Protein AF-S3K0A4-F1 (afdb_monomer_lite)

Radius of gyration: 19.58 Å; chains: 1; bounding box: 59×39×71 Å

Sequence (228 aa):
MKKLSAYVAASMLFLALPLSFAAADSSTDVRIDYRMNVAKADYTANYFNWTVGKQPAVKDKFDTASGASVKGSTKAFNEVRYAEPAADKKAAIPAGLRGLLLYPVANFDVAQFDNLSVTEKGGVVTVRFVHRGTAYELTTDKKGNFDVLTGAKIARNVGDNNMNVFTVKPEYLKAGGDAAKMSDVDWSKVQLVSDTFSPEAAYHYDGTLKFTFKNNVLSITGTLKRSK

Organism: NCBI:txid1125699

Secondary structure (DSSP, 8-state):
---------------------PPPSSTT-EEEEEEEESSS--TTT-EEEEEETTSPPEEE-EETTTTEETT-HHHHTHHHHBPSSGGG--BSS-HHHHHHTTGGGS-HHHHHHTT-EEEEETTEEEEEEEETTEEEEEE--TTSEEETTTSEEEES-SEEEETTEEEE-GGGBPTT--TT-GGGB-TTT---EE----TT-S-EEESEEEEEEETTEEEEEEEEEEE-

Structure (mmCIF, N/CA/C/O backbone):
data_AF-S3K0A4-F1
#
_entry.id   AF-S3K0A4-F1
#
loop_
_atom_site.group_PDB
_atom_site.id
_atom_site.type_symbol
_atom_site.label_atom_id
_atom_site.label_alt_id
_atom_site.label_comp_id
_atom_site.label_asym_id
_atom_site.label_entity_id
_atom_site.label_seq_id
_atom_site.pdbx_PDB_ins_code
_atom_site.Cartn_x
_atom_site.Cartn_y
_atom_site.Cartn_z
_atom_site.occupancy
_atom_site.B_iso_or_equiv
_atom_site.auth_seq_id
_atom_site.auth_comp_id
_atom_site.auth_asym_id
_atom_site.auth_atom_id
_atom_site.pdbx_PDB_model_num
ATOM 1 N N . MET A 1 1 ? -37.306 5.879 -48.521 1.00 39.53 1 MET A N 1
ATOM 2 C CA . MET A 1 1 ? -36.327 6.898 -48.076 1.00 39.53 1 MET A CA 1
ATOM 3 C C . MET A 1 1 ? -35.842 6.539 -46.677 1.00 39.53 1 MET A C 1
ATOM 5 O O . MET A 1 1 ? -36.568 5.888 -45.941 1.00 39.53 1 MET A O 1
ATOM 9 N N . LYS A 1 2 ? -34.565 6.820 -46.411 1.00 34.59 2 LYS A N 1
ATOM 10 C CA . LYS A 1 2 ? -33.699 6.204 -45.395 1.00 34.59 2 LYS A CA 1
ATOM 11 C C . LYS A 1 2 ? -34.154 6.439 -43.943 1.00 34.59 2 LYS A C 1
ATOM 13 O O . LYS A 1 2 ? -34.548 7.541 -43.585 1.00 34.59 2 LYS A O 1
ATOM 18 N N . LYS A 1 3 ? -34.014 5.389 -43.124 1.00 39.50 3 LYS A N 1
ATOM 19 C CA . LYS A 1 3 ? -33.949 5.422 -41.651 1.00 39.50 3 LYS A CA 1
ATOM 20 C C . LYS A 1 3 ? -32.704 6.206 -41.201 1.00 39.50 3 LYS A C 1
ATOM 22 O O . LYS A 1 3 ? -31.702 6.101 -41.897 1.00 39.50 3 LYS A O 1
ATOM 27 N N . LEU A 1 4 ? -32.753 6.886 -40.048 1.00 36.62 4 LEU A N 1
ATOM 28 C CA . LEU A 1 4 ? -31.688 6.998 -39.020 1.00 36.62 4 LEU A CA 1
ATOM 29 C C . LEU A 1 4 ? -32.172 7.974 -37.922 1.00 36.62 4 LEU A C 1
ATOM 31 O O . LEU A 1 4 ? -32.463 9.128 -38.203 1.00 36.62 4 LEU A O 1
ATOM 35 N N . SER A 1 5 ? -32.496 7.478 -36.727 1.00 38.72 5 SER A N 1
ATOM 36 C CA . SER A 1 5 ? -31.618 7.395 -35.540 1.00 38.72 5 SER A CA 1
ATOM 37 C C . SER A 1 5 ? -31.780 8.590 -34.599 1.00 38.72 5 SER A C 1
ATOM 39 O O . SER A 1 5 ? -31.070 9.586 -34.693 1.00 38.72 5 SER A O 1
ATOM 41 N N . ALA A 1 6 ? -32.698 8.442 -33.642 1.00 39.41 6 ALA A N 1
ATOM 42 C CA . ALA A 1 6 ? -32.718 9.246 -32.431 1.00 39.41 6 ALA A CA 1
ATOM 43 C C . ALA A 1 6 ? -31.592 8.761 -31.503 1.00 39.41 6 ALA A C 1
ATOM 45 O O . ALA A 1 6 ? -31.648 7.657 -30.960 1.00 39.41 6 ALA A O 1
ATOM 46 N N . TYR A 1 7 ? -30.556 9.582 -31.347 1.00 38.69 7 TYR A N 1
ATOM 47 C CA . TYR A 1 7 ? -29.563 9.428 -30.290 1.00 38.69 7 TYR A CA 1
ATOM 48 C C . TYR A 1 7 ? -30.212 9.811 -28.956 1.00 38.69 7 TYR A C 1
ATOM 50 O O . TYR A 1 7 ? -30.363 10.990 -28.644 1.00 38.69 7 TYR A O 1
ATOM 58 N N . VAL A 1 8 ? -30.593 8.816 -28.156 1.00 39.97 8 VAL A N 1
ATOM 59 C CA . VAL A 1 8 ? -30.839 9.023 -26.726 1.00 39.97 8 VAL A CA 1
ATOM 60 C C . VAL A 1 8 ? -29.472 9.075 -26.055 1.00 39.97 8 VAL A C 1
ATOM 62 O O . VAL A 1 8 ? -28.814 8.054 -25.863 1.00 39.97 8 VAL A O 1
ATOM 65 N N . ALA A 1 9 ? -29.023 10.287 -25.738 1.00 39.31 9 ALA A N 1
ATOM 66 C CA . ALA A 1 9 ? -27.908 10.506 -24.835 1.00 39.31 9 ALA A CA 1
ATOM 67 C C . ALA A 1 9 ? -28.327 10.035 -23.435 1.00 39.31 9 ALA A C 1
ATOM 69 O O . ALA A 1 9 ? -28.945 10.772 -22.672 1.00 39.31 9 ALA A O 1
ATOM 70 N N . ALA A 1 10 ? -28.022 8.780 -23.109 1.00 37.47 10 ALA A N 1
ATOM 71 C CA . ALA A 1 10 ? -28.078 8.289 -21.742 1.00 37.47 10 ALA A CA 1
ATOM 72 C C . ALA A 1 10 ? -26.891 8.887 -20.974 1.00 37.47 10 ALA A C 1
ATOM 74 O O . ALA A 1 10 ? -25.809 8.306 -20.893 1.00 37.47 10 ALA A O 1
ATOM 75 N N . SER A 1 11 ? -27.087 10.090 -20.442 1.00 41.19 11 SER A N 1
ATOM 76 C CA . SER A 1 11 ? -26.251 10.667 -19.398 1.00 41.19 11 SER A CA 1
ATOM 77 C C . SER A 1 11 ? -26.331 9.762 -18.166 1.00 41.19 11 SER A C 1
ATOM 79 O O . SER A 1 11 ? -27.251 9.849 -17.357 1.00 41.19 11 SER A O 1
ATOM 81 N N . MET A 1 12 ? -25.367 8.848 -18.034 1.00 43.59 12 MET A N 1
ATOM 82 C CA . MET A 1 12 ? -25.158 8.087 -16.805 1.00 43.59 12 MET A CA 1
ATOM 83 C C . MET A 1 12 ? -24.724 9.060 -15.705 1.00 43.59 12 MET A C 1
ATOM 85 O O . MET A 1 12 ? -23.539 9.351 -15.544 1.00 43.59 12 MET A O 1
ATOM 89 N N . LEU A 1 13 ? -25.693 9.572 -14.944 1.00 38.22 13 LEU A N 1
ATOM 90 C CA . LEU A 1 13 ? -25.443 10.103 -13.612 1.00 38.22 13 LEU A CA 1
ATOM 91 C C . LEU A 1 13 ? -24.863 8.959 -12.771 1.00 38.22 13 LEU A C 1
ATOM 93 O O . LEU A 1 13 ? -25.587 8.093 -12.282 1.00 38.22 13 LEU A O 1
ATOM 97 N N . PHE A 1 14 ? -23.544 8.958 -12.593 1.00 41.81 14 PHE A N 1
ATOM 98 C CA . PHE A 1 14 ? -22.921 8.258 -11.480 1.00 41.81 14 PHE A CA 1
ATOM 99 C C . PHE A 1 14 ? -23.384 8.955 -10.199 1.00 41.81 14 PHE A C 1
ATOM 101 O O . PHE A 1 14 ? -22.790 9.940 -9.764 1.00 41.81 14 PHE A O 1
ATOM 108 N N . LEU A 1 15 ? -24.464 8.453 -9.596 1.00 37.00 15 LEU A N 1
ATOM 109 C CA . LEU A 1 15 ? -24.736 8.703 -8.189 1.00 37.00 15 LEU A CA 1
ATOM 110 C C . LEU A 1 15 ? -23.571 8.106 -7.392 1.00 37.00 15 LEU A C 1
ATOM 112 O O . LEU A 1 15 ? -23.545 6.914 -7.088 1.00 37.00 15 LEU A O 1
ATOM 116 N N . ALA A 1 16 ? -22.594 8.949 -7.063 1.00 42.69 16 ALA A N 1
ATOM 117 C CA . ALA A 1 16 ? -21.742 8.732 -5.911 1.00 42.69 16 ALA A CA 1
ATOM 118 C C . ALA A 1 16 ? -22.667 8.771 -4.690 1.00 42.69 16 ALA A C 1
ATOM 120 O O . ALA A 1 16 ? -22.976 9.839 -4.164 1.00 42.69 16 ALA A O 1
ATOM 121 N N . LEU A 1 17 ? -23.192 7.607 -4.301 1.00 35.22 17 LEU A N 1
ATOM 122 C CA . LEU A 1 17 ? -23.871 7.462 -3.022 1.00 35.22 17 LEU A CA 1
ATOM 123 C C . LEU A 1 17 ? -22.896 7.978 -1.958 1.00 35.22 17 LEU A C 1
ATOM 125 O O . LEU A 1 17 ? -21.770 7.471 -1.898 1.00 35.22 17 LEU A O 1
ATOM 129 N N . PRO A 1 18 ? -23.268 8.976 -1.138 1.00 39.00 18 PRO A N 1
ATOM 130 C CA . PRO A 1 18 ? -22.479 9.292 0.031 1.00 39.00 18 PRO A CA 1
ATOM 131 C C . PRO A 1 18 ? -22.505 8.031 0.889 1.00 39.00 18 PRO A C 1
ATOM 133 O O . PRO A 1 18 ? -23.529 7.683 1.474 1.00 39.00 18 PRO A O 1
ATOM 136 N N . LEU A 1 19 ? -21.389 7.300 0.915 1.00 45.97 19 LEU A N 1
ATOM 137 C CA . LEU A 1 19 ? -21.131 6.319 1.954 1.00 45.97 19 LEU A CA 1
ATOM 138 C C . LEU A 1 19 ? -21.137 7.117 3.251 1.00 45.97 19 LEU A C 1
ATOM 140 O O . LEU A 1 19 ? -20.143 7.740 3.622 1.00 45.97 19 LEU A O 1
ATOM 144 N N . SER A 1 20 ? -22.301 7.169 3.893 1.00 44.81 20 SER A N 1
ATOM 145 C CA . SER A 1 20 ? -22.449 7.706 5.229 1.00 44.81 20 SER A CA 1
ATOM 146 C C . SER A 1 20 ? -21.391 7.021 6.085 1.00 44.81 20 SER A C 1
ATOM 148 O O . SER A 1 20 ? -21.398 5.796 6.248 1.00 44.81 20 SER A O 1
ATOM 150 N N . PHE A 1 21 ? -20.435 7.809 6.576 1.00 48.50 21 PHE A N 1
ATOM 151 C CA . PHE A 1 21 ? -19.468 7.406 7.589 1.00 48.50 21 PHE A CA 1
ATOM 152 C C . PHE A 1 21 ? -20.247 7.161 8.892 1.00 48.50 21 PHE A C 1
ATOM 154 O O . PHE A 1 21 ? -20.224 7.978 9.804 1.00 48.50 21 PHE A O 1
ATOM 161 N N . ALA A 1 22 ? -21.026 6.080 8.953 1.00 47.28 22 ALA A N 1
ATOM 162 C CA . ALA A 1 22 ? -21.654 5.628 10.185 1.00 47.28 22 ALA A CA 1
ATOM 163 C C . ALA A 1 22 ? -20.555 5.140 11.141 1.00 47.28 22 ALA A C 1
ATOM 165 O O . ALA A 1 22 ? -19.594 4.488 10.710 1.00 47.28 22 ALA A O 1
ATOM 166 N N . ALA A 1 23 ? -20.684 5.525 12.410 1.00 43.75 23 ALA A N 1
ATOM 167 C CA . ALA A 1 23 ? -19.668 5.372 13.441 1.00 43.75 23 ALA A CA 1
ATOM 168 C C . ALA A 1 23 ? -19.233 3.910 13.613 1.00 43.75 23 ALA A C 1
ATOM 170 O O . ALA A 1 23 ? -20.063 3.003 13.647 1.00 43.75 23 ALA A O 1
ATOM 171 N N . ALA A 1 24 ? -17.924 3.696 13.729 1.00 49.41 24 ALA A N 1
ATOM 172 C CA . ALA A 1 24 ? -17.406 2.467 14.301 1.00 49.41 24 ALA A CA 1
ATOM 173 C C . ALA A 1 24 ? -17.688 2.500 15.813 1.00 49.41 24 ALA A C 1
ATOM 175 O O . ALA A 1 24 ? -17.420 3.504 16.475 1.00 49.41 24 ALA A O 1
ATOM 176 N N . ASP A 1 25 ? -18.302 1.443 16.340 1.00 55.41 25 ASP A N 1
ATOM 177 C CA . ASP A 1 25 ? -18.952 1.436 17.660 1.00 55.41 25 ASP A CA 1
ATOM 178 C C . ASP A 1 25 ? -17.977 1.149 18.826 1.00 55.41 25 ASP A C 1
ATOM 180 O O . ASP A 1 25 ? -18.363 0.716 19.908 1.00 55.41 25 ASP A O 1
ATOM 184 N N . SER A 1 26 ? -16.681 1.413 18.623 1.00 71.56 26 SER A N 1
ATOM 185 C CA . SER A 1 26 ? -15.633 1.351 19.647 1.00 71.56 26 SER A CA 1
ATOM 186 C C . SER A 1 26 ? -14.805 2.639 19.621 1.00 71.56 26 SER A C 1
ATOM 188 O O . SER A 1 26 ? -14.558 3.216 18.562 1.00 71.56 26 SER A O 1
ATOM 190 N N . SER A 1 27 ? -14.354 3.117 20.786 1.00 81.88 27 SER A N 1
ATOM 191 C CA . SER A 1 27 ? -13.570 4.360 20.907 1.00 81.88 27 SER A CA 1
ATOM 192 C C . SER A 1 27 ? -12.228 4.334 20.164 1.00 81.88 27 SER A C 1
ATOM 194 O O . SER A 1 27 ? -11.575 5.372 20.077 1.00 81.88 27 SER A O 1
ATOM 196 N N . THR A 1 28 ? -11.819 3.179 19.632 1.00 90.00 28 THR A N 1
ATOM 197 C CA . THR A 1 28 ? -10.493 2.949 19.044 1.00 90.00 28 THR A CA 1
ATOM 198 C C . THR A 1 28 ? -10.531 2.264 17.683 1.00 90.00 28 THR A C 1
ATOM 200 O O . THR A 1 28 ? -9.479 1.953 17.136 1.00 90.00 28 THR A O 1
ATOM 203 N N . ASP A 1 29 ? -11.715 1.997 17.136 1.00 93.19 29 ASP A N 1
ATOM 204 C CA . ASP A 1 29 ? -11.837 1.381 15.816 1.00 93.19 29 ASP A CA 1
ATOM 205 C C . ASP A 1 29 ? -11.366 2.337 14.721 1.00 93.19 29 ASP A C 1
ATOM 207 O O . ASP A 1 29 ? -11.598 3.544 14.792 1.00 93.19 29 ASP A O 1
ATOM 211 N N . VAL A 1 30 ? -10.755 1.792 13.673 1.00 96.06 30 VAL A N 1
ATOM 212 C CA . VAL A 1 30 ? -10.274 2.576 12.537 1.00 96.06 30 VAL A CA 1
ATOM 213 C C . VAL A 1 30 ? -11.156 2.330 11.334 1.00 96.06 30 VAL A C 1
ATOM 215 O O . VAL A 1 30 ? -11.201 1.223 10.803 1.00 96.06 30 VAL A O 1
ATOM 218 N N . ARG A 1 31 ? -11.817 3.375 10.845 1.00 96.44 31 ARG A N 1
ATOM 219 C CA . ARG A 1 31 ? -12.548 3.321 9.579 1.00 96.44 31 ARG A CA 1
ATOM 220 C C . ARG A 1 31 ? -11.642 3.769 8.440 1.00 96.44 31 ARG A C 1
ATOM 222 O O . ARG A 1 31 ? -11.004 4.811 8.547 1.00 96.44 31 ARG A O 1
ATOM 229 N N . ILE A 1 32 ? -11.623 3.003 7.353 1.00 98.38 32 ILE A N 1
ATOM 230 C CA . ILE A 1 32 ? -10.850 3.265 6.135 1.00 98.38 32 ILE A CA 1
ATOM 231 C C . ILE A 1 32 ? -11.807 3.414 4.952 1.00 98.38 32 ILE A C 1
ATOM 233 O O . ILE A 1 32 ? -12.723 2.605 4.781 1.00 98.38 32 ILE A O 1
ATOM 237 N N . ASP A 1 33 ? -11.567 4.427 4.126 1.00 98.62 33 ASP A N 1
ATOM 238 C CA . ASP A 1 33 ? -12.174 4.615 2.810 1.00 98.62 33 ASP A CA 1
ATOM 239 C C . ASP A 1 33 ? -11.111 5.177 1.856 1.00 98.62 33 ASP A C 1
ATOM 241 O O . ASP A 1 33 ? -10.552 6.252 2.059 1.00 98.62 33 ASP A O 1
ATOM 245 N N . TYR A 1 34 ? -10.788 4.411 0.828 1.00 98.75 34 TYR A N 1
ATOM 246 C CA . TYR A 1 34 ? -9.633 4.616 -0.032 1.00 98.75 34 TYR A CA 1
ATOM 247 C C . TYR A 1 34 ? -10.043 4.446 -1.485 1.00 98.75 34 TYR A C 1
ATOM 249 O O . TYR A 1 34 ? -10.766 3.505 -1.834 1.00 98.75 34 TYR A O 1
ATOM 257 N N . ARG A 1 35 ? -9.491 5.297 -2.349 1.00 98.69 35 ARG A N 1
ATOM 258 C CA . ARG A 1 35 ? -9.600 5.154 -3.798 1.00 98.69 35 ARG A CA 1
ATOM 259 C C . ARG A 1 35 ? -8.301 5.558 -4.473 1.00 98.69 35 ARG A C 1
ATOM 261 O O . ARG A 1 35 ? -7.814 6.670 -4.273 1.00 98.69 35 ARG A O 1
ATOM 268 N N . MET A 1 36 ? -7.815 4.695 -5.360 1.00 98.56 36 MET A N 1
ATOM 269 C CA . MET A 1 36 ? -6.668 4.984 -6.207 1.00 98.56 36 MET A CA 1
ATOM 270 C C . MET A 1 36 ? -6.838 4.452 -7.623 1.00 98.56 36 MET A C 1
ATOM 272 O O . MET A 1 36 ? -7.028 3.256 -7.823 1.00 98.56 36 MET A O 1
ATOM 276 N N . ASN A 1 37 ? -6.681 5.324 -8.615 1.00 98.62 37 ASN A N 1
ATOM 277 C CA . ASN A 1 37 ? -6.330 4.910 -9.965 1.00 98.62 37 ASN A CA 1
ATOM 278 C C . ASN A 1 37 ? -4.859 4.474 -9.991 1.00 98.62 37 ASN A C 1
ATOM 280 O O . ASN A 1 37 ? -3.975 5.284 -9.716 1.00 98.62 37 ASN A O 1
ATOM 284 N N . VAL A 1 38 ? -4.603 3.204 -10.299 1.00 98.19 38 VAL A N 1
ATOM 285 C CA . VAL A 1 38 ? -3.244 2.633 -10.304 1.00 98.19 38 VAL A CA 1
ATOM 286 C C . VAL A 1 38 ? -2.570 2.706 -11.675 1.00 98.19 38 VAL A C 1
ATOM 288 O O . VAL A 1 38 ? -1.379 2.451 -11.781 1.00 98.19 38 VAL A O 1
ATOM 291 N N . ALA A 1 39 ? -3.306 3.069 -12.731 1.00 97.69 39 ALA A N 1
ATOM 292 C CA . ALA A 1 39 ? -2.770 3.136 -14.094 1.00 97.69 39 ALA A CA 1
ATOM 293 C C . ALA A 1 39 ? -2.304 4.540 -14.504 1.00 97.69 39 ALA A C 1
ATOM 295 O O . ALA A 1 39 ? -1.535 4.674 -15.454 1.00 97.69 39 ALA A O 1
ATOM 296 N N . LYS A 1 40 ? -2.793 5.593 -13.839 1.00 97.44 40 LYS A N 1
ATOM 297 C CA . LYS A 1 40 ? -2.419 6.983 -14.129 1.00 97.44 40 LYS A CA 1
ATOM 298 C C . LYS A 1 40 ? -2.669 7.902 -12.938 1.00 97.44 40 LYS A C 1
ATOM 300 O O . LYS A 1 40 ? -3.523 7.616 -12.098 1.00 97.44 40 LYS A O 1
ATOM 305 N N . ALA A 1 41 ? -2.006 9.056 -12.949 1.00 97.31 41 ALA A N 1
ATOM 306 C CA . ALA A 1 41 ? -2.318 10.151 -12.045 1.00 97.31 41 ALA A CA 1
ATOM 307 C C . ALA A 1 41 ? -3.796 10.570 -12.182 1.00 97.31 41 ALA A C 1
ATOM 309 O O . ALA A 1 41 ? -4.291 10.831 -13.280 1.00 97.31 41 ALA A O 1
ATOM 310 N N . ASP A 1 42 ? -4.492 10.627 -11.049 1.00 97.12 42 ASP A N 1
ATOM 311 C CA . ASP A 1 42 ? -5.898 11.030 -10.936 1.00 97.12 42 ASP A CA 1
ATOM 312 C C . ASP A 1 42 ? -6.088 11.806 -9.621 1.00 97.12 42 ASP A C 1
ATOM 314 O O . ASP A 1 42 ? -6.851 11.418 -8.741 1.00 97.12 42 ASP A O 1
ATOM 318 N N . TYR A 1 43 ? -5.315 12.884 -9.439 1.00 95.50 43 TYR A N 1
ATOM 319 C CA . TYR A 1 43 ? -5.227 13.631 -8.171 1.00 95.50 43 TYR A CA 1
ATOM 320 C C . TYR A 1 43 ? -6.557 14.239 -7.707 1.00 95.50 43 TYR A C 1
ATOM 322 O O . TYR A 1 43 ? -6.739 14.520 -6.524 1.00 95.50 43 TYR A O 1
ATOM 330 N N . THR A 1 44 ? -7.503 14.446 -8.625 1.00 94.94 44 THR A N 1
ATOM 331 C CA . THR A 1 44 ? -8.837 14.951 -8.288 1.00 94.94 44 THR A CA 1
ATOM 332 C C . THR A 1 44 ? -9.711 13.876 -7.650 1.00 94.94 44 THR A C 1
ATOM 334 O O . THR A 1 44 ? -10.476 14.199 -6.742 1.00 94.94 44 THR A O 1
ATOM 337 N N . ALA A 1 45 ? -9.618 12.626 -8.112 1.00 97.38 45 ALA A N 1
ATOM 338 C CA . ALA A 1 45 ? -10.496 11.551 -7.660 1.00 97.38 45 ALA A CA 1
ATOM 339 C C . ALA A 1 45 ? -9.809 10.528 -6.740 1.00 97.38 45 ALA A C 1
ATOM 341 O O . ALA A 1 45 ? -10.499 9.728 -6.108 1.00 97.38 45 ALA A O 1
ATOM 342 N N . ASN A 1 46 ? -8.479 10.502 -6.663 1.00 98.44 46 ASN A N 1
ATOM 343 C CA . ASN A 1 46 ? -7.747 9.709 -5.679 1.00 98.44 46 ASN A CA 1
ATOM 344 C C . ASN A 1 46 ? -7.897 10.336 -4.290 1.00 98.44 46 ASN A C 1
ATOM 346 O O . ASN A 1 46 ? -7.798 11.553 -4.136 1.00 98.44 46 ASN A O 1
ATOM 350 N N . TYR A 1 47 ? -8.131 9.501 -3.282 1.00 98.69 47 TYR A N 1
ATOM 351 C CA . TYR A 1 47 ? -8.275 9.959 -1.906 1.00 98.69 47 TYR A CA 1
ATOM 352 C C . TYR A 1 47 ? -7.915 8.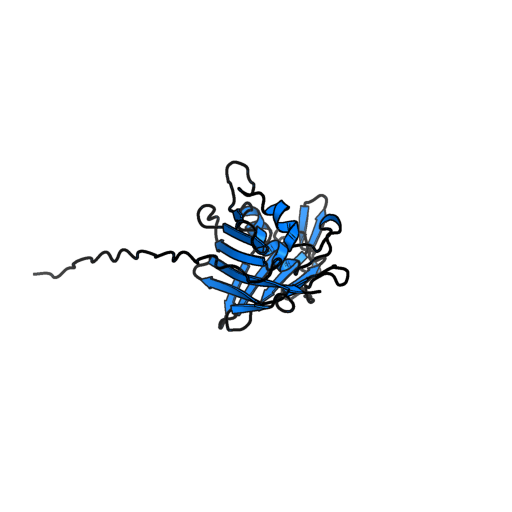864 -0.906 1.00 98.69 47 TYR A C 1
ATOM 354 O O . TYR A 1 47 ? -7.994 7.664 -1.193 1.00 98.69 47 TYR A O 1
ATOM 362 N N . PHE A 1 48 ? -7.572 9.304 0.299 1.00 98.75 48 PHE A N 1
ATOM 363 C CA . PHE A 1 48 ? -7.463 8.454 1.469 1.00 98.75 48 PHE A CA 1
ATOM 364 C C . PHE A 1 48 ? -8.186 9.123 2.635 1.00 98.75 48 PHE A C 1
ATOM 366 O O . PHE A 1 48 ? -7.750 10.145 3.163 1.00 98.75 48 PHE A O 1
ATOM 373 N N . ASN A 1 49 ? -9.311 8.533 3.018 1.00 98.56 49 ASN A N 1
ATOM 374 C CA . ASN A 1 49 ? -10.132 8.973 4.127 1.00 98.56 49 ASN A CA 1
ATOM 375 C C . ASN A 1 49 ? -10.023 7.966 5.267 1.00 98.56 49 ASN A C 1
ATOM 377 O O . ASN A 1 49 ? -10.076 6.751 5.049 1.00 98.56 49 ASN A O 1
ATOM 381 N N . TRP A 1 50 ? -9.914 8.463 6.492 1.00 98.06 50 TRP A N 1
ATOM 382 C CA . TRP A 1 50 ? -9.810 7.596 7.656 1.00 98.06 50 TRP A CA 1
ATOM 383 C C . TRP A 1 50 ? -10.298 8.275 8.937 1.00 98.06 50 TRP A C 1
ATOM 385 O O . TRP A 1 50 ? -10.499 9.491 8.994 1.00 98.06 50 TRP A O 1
ATOM 395 N N . THR A 1 51 ? -10.594 7.481 9.962 1.00 96.06 51 THR A N 1
ATOM 396 C CA . THR A 1 51 ? -11.098 7.967 11.257 1.00 96.06 51 THR A CA 1
ATOM 397 C C . THR A 1 51 ? -10.743 6.984 12.359 1.00 96.06 51 THR A C 1
ATOM 399 O O . THR A 1 51 ? -10.812 5.782 12.114 1.00 96.06 51 THR A O 1
ATOM 402 N N . VAL A 1 52 ? -10.434 7.481 13.558 1.00 94.44 52 VAL A N 1
ATOM 403 C CA . VAL A 1 52 ? -10.261 6.668 14.772 1.00 94.44 52 VAL A CA 1
ATOM 404 C C . VAL A 1 52 ? -11.399 6.957 15.748 1.00 94.44 52 VAL A C 1
ATOM 406 O O . VAL A 1 52 ? -11.618 8.103 16.146 1.00 94.44 52 VAL A O 1
ATOM 409 N N . GLY A 1 53 ? -12.140 5.921 16.130 1.00 90.56 53 GLY A N 1
ATOM 410 C CA . GLY A 1 53 ? -13.275 6.005 17.042 1.00 90.56 53 GLY A CA 1
ATOM 411 C C . GLY A 1 53 ? -14.278 7.087 16.638 1.00 90.56 53 GLY A C 1
ATOM 412 O O . GLY A 1 53 ? -14.840 7.065 15.544 1.00 90.56 53 GLY A O 1
ATOM 413 N N . LYS A 1 54 ? -14.493 8.053 17.539 1.00 88.75 54 LYS A N 1
ATOM 414 C CA . LYS A 1 54 ? -15.439 9.172 17.363 1.00 88.75 54 LYS A CA 1
ATOM 415 C C . LYS A 1 54 ? -14.776 10.476 16.901 1.00 88.75 54 LYS A C 1
ATOM 417 O O . LYS A 1 54 ? -15.425 11.521 16.931 1.00 88.75 54 LYS A O 1
ATOM 422 N N . GLN A 1 55 ? -13.497 10.443 16.524 1.00 90.75 55 GLN A N 1
ATOM 423 C CA . GLN A 1 55 ? -12.807 11.636 16.034 1.00 90.75 55 GLN A CA 1
ATOM 424 C C . GLN A 1 55 ? -13.400 12.109 14.697 1.00 90.75 55 GLN A C 1
ATOM 426 O O . GLN A 1 55 ? -14.013 11.319 13.975 1.00 90.75 55 GLN A O 1
ATOM 431 N N . PRO A 1 56 ? -13.237 13.391 14.329 1.00 92.38 56 PRO A N 1
ATOM 432 C CA . PRO A 1 56 ? -13.604 13.856 12.999 1.00 92.38 56 PRO A CA 1
ATOM 433 C C . PRO A 1 56 ? -12.860 13.075 11.910 1.00 92.38 56 PRO A C 1
ATOM 435 O O . PRO A 1 56 ? -11.656 12.843 12.009 1.00 92.38 56 PRO A O 1
ATOM 438 N N . ALA A 1 57 ? -13.569 12.706 10.843 1.00 94.88 57 ALA A N 1
ATOM 439 C CA . ALA A 1 57 ? -12.953 12.011 9.722 1.00 94.88 57 ALA A CA 1
ATOM 440 C C . ALA A 1 57 ? -11.914 12.892 9.015 1.00 94.88 57 ALA A C 1
ATOM 442 O O . ALA A 1 57 ? -12.212 14.015 8.593 1.00 94.88 57 ALA A O 1
ATOM 443 N N . VAL A 1 58 ? -10.716 12.349 8.815 1.00 97.75 58 VAL A N 1
ATOM 444 C CA . VAL A 1 58 ? -9.688 12.950 7.970 1.00 97.75 58 VAL A CA 1
ATOM 445 C C . VAL A 1 58 ? -10.036 12.611 6.528 1.00 97.75 58 VAL A C 1
ATOM 447 O O . VAL A 1 58 ? -10.017 11.446 6.147 1.00 97.75 58 VAL A O 1
ATOM 450 N N . LYS A 1 59 ? -10.394 13.626 5.736 1.00 98.00 59 LYS A N 1
ATOM 451 C CA . LYS A 1 59 ? -10.667 13.484 4.300 1.00 98.00 59 LYS A CA 1
ATOM 452 C C . LYS A 1 59 ? -9.510 14.062 3.504 1.00 98.00 59 LYS A C 1
ATOM 454 O O . LYS A 1 59 ? -9.379 15.288 3.447 1.00 98.00 59 LYS A O 1
ATOM 459 N N . ASP A 1 60 ? -8.669 13.204 2.941 1.00 98.38 60 ASP A N 1
ATOM 460 C CA . ASP A 1 60 ? -7.373 13.609 2.403 1.00 98.38 60 ASP A CA 1
ATOM 461 C C . ASP A 1 60 ? -7.168 13.195 0.944 1.00 98.38 60 ASP A C 1
ATOM 463 O O . ASP A 1 60 ? -7.741 12.225 0.446 1.00 98.38 60 ASP A O 1
ATOM 467 N N . LYS A 1 61 ? -6.325 13.964 0.262 1.00 98.25 61 LYS A N 1
ATOM 468 C CA . LYS A 1 61 ? -5.884 13.751 -1.117 1.00 98.25 61 LYS A CA 1
ATOM 469 C C . LYS A 1 61 ? -4.524 14.411 -1.329 1.00 98.25 61 LYS A C 1
ATOM 471 O O . LYS A 1 61 ? -4.073 15.206 -0.503 1.00 98.25 61 LYS A O 1
ATOM 476 N N . PHE A 1 62 ? -3.883 14.101 -2.446 1.00 98.38 62 PHE A N 1
ATOM 477 C CA . PHE A 1 62 ? -2.659 14.779 -2.852 1.00 98.38 62 PHE A CA 1
ATOM 478 C C . PHE A 1 62 ? -2.932 16.230 -3.282 1.00 98.38 62 PHE A C 1
ATOM 480 O O . PHE A 1 62 ? -3.881 16.501 -4.022 1.00 98.38 62 PHE A O 1
ATOM 487 N N . ASP A 1 63 ? -2.091 17.155 -2.828 1.00 97.38 63 ASP A N 1
ATOM 488 C CA . ASP A 1 63 ? -2.030 18.535 -3.297 1.00 97.38 63 ASP A CA 1
ATOM 489 C C . ASP A 1 63 ? -0.838 18.709 -4.241 1.00 97.38 63 ASP A C 1
ATOM 491 O O . ASP A 1 63 ? 0.323 18.662 -3.833 1.00 97.38 63 ASP A O 1
ATOM 495 N N . THR A 1 64 ? -1.134 18.957 -5.515 1.00 95.81 64 THR A N 1
ATOM 496 C CA . THR A 1 64 ? -0.116 19.164 -6.548 1.00 95.81 64 THR A CA 1
ATOM 497 C C . THR A 1 64 ? 0.680 20.453 -6.356 1.00 95.81 64 THR A C 1
ATOM 499 O O . THR A 1 64 ? 1.771 20.550 -6.905 1.00 95.81 64 THR A O 1
ATOM 502 N N . ALA A 1 65 ? 0.159 21.442 -5.617 1.00 96.25 65 ALA A N 1
ATOM 503 C CA . ALA A 1 65 ? 0.858 22.706 -5.389 1.00 96.25 65 ALA A CA 1
ATOM 504 C C . ALA A 1 65 ? 1.969 22.563 -4.339 1.00 96.25 65 ALA A C 1
ATOM 506 O O . ALA A 1 65 ? 3.094 22.998 -4.570 1.00 96.25 65 ALA A O 1
ATOM 507 N N . SER A 1 66 ? 1.670 21.933 -3.199 1.00 95.75 66 SER A N 1
ATOM 508 C CA . SER A 1 66 ? 2.665 21.681 -2.146 1.00 95.75 66 SER A CA 1
ATOM 509 C C . SER A 1 66 ? 3.482 20.403 -2.350 1.00 95.75 66 SER A C 1
ATOM 511 O O . SER A 1 66 ? 4.527 20.241 -1.721 1.00 95.75 66 SER A O 1
ATOM 513 N N . GLY A 1 67 ? 3.013 19.475 -3.189 1.00 95.38 67 GLY A N 1
ATOM 514 C CA . GLY A 1 67 ? 3.608 18.146 -3.322 1.00 95.38 67 GLY A CA 1
ATOM 515 C C . GLY A 1 67 ? 3.367 17.249 -2.102 1.00 95.38 67 GLY A C 1
ATOM 516 O O . GLY A 1 67 ? 4.093 16.274 -1.903 1.00 95.38 67 GLY A O 1
ATOM 517 N N . ALA A 1 68 ? 2.372 17.572 -1.272 1.00 96.12 68 ALA A N 1
ATOM 518 C CA . ALA A 1 68 ? 2.077 16.886 -0.019 1.00 96.12 68 ALA A CA 1
ATOM 519 C C . ALA A 1 68 ? 0.591 16.511 0.100 1.00 96.12 68 ALA A C 1
ATOM 521 O O . ALA A 1 68 ? -0.248 16.882 -0.716 1.00 96.12 68 ALA A O 1
ATOM 522 N N . SER A 1 69 ? 0.246 15.755 1.140 1.00 97.31 69 SER A N 1
ATOM 523 C CA . SER A 1 69 ? -1.148 15.466 1.482 1.00 97.31 69 SER A CA 1
ATOM 524 C C . SER A 1 69 ? -1.840 16.710 2.057 1.00 97.31 69 SER A C 1
ATOM 526 O O . SER A 1 69 ? -1.306 17.300 3.001 1.00 97.31 69 SER A O 1
ATOM 528 N N . VAL A 1 70 ? -3.042 17.051 1.581 1.00 97.50 70 VAL A N 1
ATOM 529 C CA . VAL A 1 70 ? -3.823 18.230 2.019 1.00 97.50 70 VAL A CA 1
ATOM 530 C C . VAL A 1 70 ? -4.057 18.256 3.536 1.00 97.50 70 VAL A C 1
ATOM 532 O O . VAL A 1 70 ? -4.065 19.327 4.143 1.00 97.50 70 VAL A O 1
ATOM 535 N N . LYS A 1 71 ? -4.280 17.094 4.161 1.00 97.81 71 LYS A N 1
ATOM 536 C CA . LYS A 1 71 ? -4.572 16.961 5.601 1.00 97.81 71 LYS A CA 1
ATOM 537 C C . LYS A 1 71 ? -3.439 16.339 6.412 1.00 97.81 71 LYS A C 1
ATOM 539 O O . LYS A 1 71 ? -3.615 16.075 7.598 1.00 97.81 71 LYS A O 1
ATOM 544 N N . GLY A 1 72 ? -2.267 16.143 5.816 1.00 97.19 72 GLY A N 1
ATOM 545 C CA . GLY A 1 72 ? -1.101 15.630 6.537 1.00 97.19 72 GLY A CA 1
ATOM 546 C C . GLY A 1 72 ? -1.156 14.131 6.862 1.00 97.19 72 GLY A C 1
ATOM 547 O O . GLY A 1 72 ? -0.443 13.699 7.774 1.00 97.19 72 GLY A O 1
ATOM 548 N N . SER A 1 73 ? -1.959 13.318 6.156 1.00 97.62 73 SER A N 1
ATOM 549 C CA . SER A 1 73 ? -2.103 11.881 6.463 1.00 97.62 73 SER A CA 1
ATOM 550 C C . SER A 1 73 ? -0.789 11.102 6.387 1.00 97.62 73 SER A C 1
ATOM 552 O O . SER A 1 73 ? -0.628 10.117 7.104 1.00 97.62 73 SER A O 1
ATOM 554 N N . THR A 1 74 ? 0.197 11.562 5.609 1.00 95.00 74 THR A N 1
ATOM 555 C CA . THR A 1 74 ? 1.535 10.939 5.549 1.00 95.00 74 THR A CA 1
ATOM 556 C C . THR A 1 74 ? 2.243 10.892 6.910 1.00 95.00 74 THR A C 1
ATOM 558 O O . THR A 1 74 ? 3.045 9.981 7.150 1.00 95.00 74 THR A O 1
ATOM 561 N N . LYS A 1 75 ? 1.916 11.826 7.818 1.00 95.00 75 LYS A N 1
ATOM 562 C CA . LYS A 1 75 ? 2.382 11.864 9.212 1.00 95.00 75 LYS A CA 1
ATOM 563 C C . LYS A 1 75 ? 1.293 11.435 10.193 1.00 95.00 75 LYS A C 1
ATOM 565 O O . LYS A 1 75 ? 1.563 10.578 11.030 1.00 95.00 75 LYS A O 1
ATOM 570 N N . ALA A 1 76 ? 0.096 12.016 10.099 1.00 95.88 76 ALA A N 1
ATOM 571 C CA . ALA A 1 76 ? -0.975 11.827 11.081 1.00 95.88 76 ALA A CA 1
ATOM 572 C C . ALA A 1 76 ? -1.423 10.362 11.191 1.00 95.88 76 ALA A C 1
ATOM 574 O O . ALA A 1 76 ? -1.627 9.866 12.291 1.00 95.88 76 ALA A O 1
ATOM 575 N N . PHE A 1 77 ? -1.429 9.618 10.079 1.00 97.19 77 PHE A N 1
ATOM 576 C CA . PHE A 1 77 ? -1.820 8.207 10.077 1.00 97.19 77 PHE A CA 1
ATOM 577 C C . PHE A 1 77 ? -0.846 7.286 10.847 1.00 97.19 77 PHE A C 1
ATOM 579 O O . PHE A 1 77 ? -1.090 6.089 10.988 1.00 97.19 77 PHE A O 1
ATOM 586 N N . ASN A 1 78 ? 0.267 7.808 11.383 1.00 96.44 78 ASN A N 1
ATOM 587 C CA . ASN A 1 78 ? 1.127 7.059 12.304 1.00 96.44 78 ASN A CA 1
ATOM 588 C C . ASN A 1 78 ? 0.394 6.524 13.535 1.00 96.44 78 ASN A C 1
ATOM 590 O O . ASN A 1 78 ? 0.809 5.478 14.021 1.00 96.44 78 ASN A O 1
ATOM 594 N N . GLU A 1 79 ? -0.681 7.177 13.984 1.00 93.94 79 GLU A N 1
ATOM 595 C CA . GLU A 1 79 ? -1.511 6.693 15.101 1.00 93.94 79 GLU A CA 1
ATOM 596 C C . GLU A 1 79 ? -2.225 5.363 14.808 1.00 93.94 79 GLU A C 1
ATOM 598 O O . GLU A 1 79 ? -2.626 4.653 15.722 1.00 93.94 79 GLU A O 1
ATOM 603 N N . VAL A 1 80 ? -2.353 5.000 13.528 1.00 96.06 80 VAL A N 1
ATOM 604 C CA . VAL A 1 80 ? -2.895 3.705 13.097 1.00 96.06 80 VAL A CA 1
ATOM 605 C C . VAL A 1 80 ? -1.783 2.759 12.659 1.00 96.06 80 VAL A C 1
ATOM 607 O O . VAL A 1 80 ? -1.831 1.562 12.929 1.00 96.06 80 VAL A O 1
ATOM 610 N N . ARG A 1 81 ? -0.759 3.272 11.964 1.00 97.12 81 ARG A N 1
ATOM 611 C CA . ARG A 1 81 ? 0.349 2.439 11.470 1.00 97.12 81 ARG A CA 1
ATOM 612 C C . ARG A 1 81 ? 1.153 1.804 12.604 1.00 97.12 81 ARG A C 1
ATOM 614 O O . ARG A 1 81 ? 1.712 0.721 12.410 1.00 97.12 81 ARG A O 1
ATOM 621 N N . TYR A 1 82 ? 1.238 2.477 13.747 1.00 97.44 82 TYR A N 1
ATOM 622 C CA . TYR A 1 82 ? 2.066 2.073 14.872 1.00 97.44 82 TYR A CA 1
ATOM 623 C C . TYR A 1 82 ? 1.272 2.092 16.170 1.00 97.44 82 TYR A C 1
ATOM 625 O O . TYR A 1 82 ? 0.493 3.011 16.404 1.00 97.44 82 TYR A O 1
ATOM 633 N N . ALA A 1 83 ? 1.504 1.089 17.011 1.00 95.44 83 ALA A N 1
ATOM 634 C CA . ALA A 1 83 ? 0.964 1.060 18.356 1.00 95.44 83 ALA A CA 1
ATOM 635 C C . ALA A 1 83 ? 1.611 2.142 19.222 1.00 95.44 83 ALA A C 1
ATOM 637 O O . ALA A 1 83 ? 2.712 2.621 18.939 1.00 95.44 83 ALA A O 1
ATOM 638 N N . GLU A 1 84 ? 0.915 2.522 20.287 1.00 91.00 84 GLU A N 1
ATOM 639 C CA . GLU A 1 84 ? 1.405 3.536 21.211 1.00 91.00 84 GLU A CA 1
ATOM 640 C C . GLU A 1 84 ? 2.580 3.013 22.061 1.00 91.00 84 GLU A C 1
ATOM 642 O O . GLU A 1 84 ? 2.518 1.878 22.539 1.00 91.00 84 GLU A O 1
ATOM 647 N N . PRO A 1 85 ? 3.615 3.844 22.289 1.00 91.62 85 PRO A N 1
ATOM 648 C CA . PRO A 1 85 ? 3.814 5.164 21.688 1.00 91.62 85 PRO A CA 1
ATOM 649 C C . PRO A 1 85 ? 4.293 5.053 20.226 1.00 91.62 85 PRO A C 1
ATOM 651 O O . PRO A 1 85 ? 5.259 4.360 19.919 1.00 91.62 85 PRO A O 1
ATOM 654 N N . ALA A 1 86 ? 3.675 5.809 19.307 1.00 89.12 86 ALA A N 1
ATOM 655 C CA . ALA A 1 86 ? 3.967 5.709 17.867 1.00 89.12 86 ALA A CA 1
ATOM 656 C C . ALA A 1 86 ? 5.436 6.019 17.496 1.00 89.12 86 ALA A C 1
ATOM 658 O O . ALA A 1 86 ? 5.908 5.630 16.423 1.00 89.12 86 ALA A O 1
ATOM 659 N N . ALA A 1 87 ? 6.167 6.709 18.380 1.00 90.56 87 ALA A N 1
ATOM 660 C CA . ALA A 1 87 ? 7.597 6.982 18.247 1.00 90.56 87 ALA A CA 1
ATOM 661 C C . ALA A 1 87 ? 8.448 5.700 18.186 1.00 90.56 87 ALA A C 1
ATOM 663 O O . ALA A 1 87 ? 9.443 5.672 17.461 1.00 90.56 87 ALA A O 1
ATOM 664 N N . ASP A 1 88 ? 8.005 4.629 18.848 1.00 93.56 88 ASP A N 1
ATOM 665 C CA . ASP A 1 88 ? 8.712 3.345 18.903 1.00 93.56 88 ASP A CA 1
ATOM 666 C C . ASP A 1 88 ? 8.543 2.529 17.618 1.00 93.56 88 ASP A C 1
ATOM 668 O O . ASP A 1 88 ? 9.194 1.500 17.424 1.00 93.56 88 ASP A O 1
ATOM 672 N N . LYS A 1 89 ? 7.655 2.980 16.719 1.00 94.38 89 LYS A N 1
ATOM 673 C CA . LYS A 1 89 ? 7.378 2.369 15.413 1.00 94.38 89 LYS A CA 1
ATOM 674 C C . LYS A 1 89 ? 7.046 0.873 15.485 1.00 94.38 89 LYS A C 1
ATOM 676 O O . LYS A 1 89 ? 7.280 0.137 14.521 1.00 94.38 89 LYS A O 1
ATOM 681 N N . LYS A 1 90 ? 6.449 0.417 16.590 1.00 97.31 90 LYS A N 1
ATOM 682 C CA . LYS A 1 90 ? 5.916 -0.946 16.711 1.00 97.31 90 LYS A CA 1
ATOM 683 C C . LYS A 1 90 ? 4.694 -1.063 15.811 1.00 97.31 90 LYS A C 1
ATOM 685 O O . LYS A 1 90 ? 3.693 -0.397 16.039 1.00 97.31 90 LYS A O 1
ATOM 690 N N . ALA A 1 91 ? 4.801 -1.826 14.726 1.00 97.06 91 ALA A N 1
ATOM 691 C CA . ALA A 1 91 ? 3.748 -1.901 13.715 1.00 97.06 91 ALA A CA 1
ATOM 692 C C . ALA A 1 91 ? 2.444 -2.452 14.312 1.00 97.06 91 ALA A C 1
ATOM 694 O O . ALA A 1 91 ? 2.469 -3.530 14.895 1.00 97.06 91 ALA A O 1
ATOM 695 N N . ALA A 1 92 ? 1.327 -1.744 14.128 1.00 97.62 92 ALA A N 1
ATOM 696 C CA . ALA A 1 92 ? -0.008 -2.209 14.533 1.00 97.62 92 ALA A CA 1
ATOM 697 C C . ALA A 1 92 ? -0.795 -2.848 13.371 1.00 97.62 92 ALA A C 1
ATOM 699 O O . ALA A 1 92 ? -1.787 -3.535 13.596 1.00 97.62 92 ALA A O 1
ATOM 700 N N . ILE A 1 93 ? -0.337 -2.638 12.132 1.00 97.88 93 ILE A N 1
ATOM 701 C CA . ILE A 1 93 ? -0.843 -3.256 10.898 1.00 97.88 93 ILE A CA 1
ATOM 702 C C . ILE A 1 93 ? 0.328 -3.672 9.983 1.00 97.88 93 ILE A C 1
ATOM 704 O O . ILE A 1 93 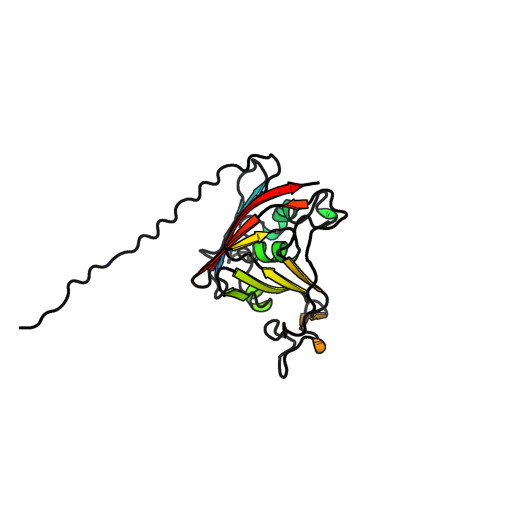? 1.422 -3.094 10.099 1.00 97.88 93 ILE A O 1
ATOM 708 N N . PRO A 1 94 ? 0.120 -4.617 9.042 1.00 98.12 94 PRO A N 1
ATOM 709 C CA . PRO A 1 94 ? 1.153 -5.075 8.110 1.00 98.12 94 PRO A CA 1
ATOM 710 C C . PRO A 1 94 ? 1.844 -3.938 7.351 1.00 98.12 94 PRO A C 1
ATOM 712 O O . PRO A 1 94 ? 1.220 -2.940 6.980 1.00 98.12 94 PRO A O 1
ATOM 715 N N . ALA A 1 95 ? 3.144 -4.077 7.095 1.00 97.44 95 ALA A N 1
ATOM 716 C CA . ALA A 1 95 ? 3.951 -3.101 6.360 1.00 97.44 95 ALA A CA 1
ATOM 717 C C . ALA A 1 95 ? 3.410 -2.774 4.960 1.00 97.44 95 ALA A C 1
ATOM 719 O O . ALA A 1 95 ? 3.338 -1.598 4.594 1.00 97.44 95 ALA A O 1
ATOM 720 N N . GLY A 1 96 ? 2.975 -3.786 4.214 1.00 97.75 96 GLY A N 1
ATOM 721 C CA . GLY A 1 96 ? 2.379 -3.619 2.895 1.00 97.75 96 GLY A CA 1
ATOM 722 C C . GLY A 1 96 ? 1.112 -2.768 2.951 1.00 97.75 96 GLY A C 1
ATOM 723 O O . GLY A 1 96 ? 0.950 -1.837 2.165 1.00 97.75 96 GLY A O 1
ATOM 724 N N . LEU A 1 97 ? 0.243 -3.001 3.941 1.00 98.62 97 LEU A N 1
ATOM 725 C CA . LEU A 1 97 ? -0.978 -2.206 4.104 1.00 98.62 97 LEU A CA 1
ATOM 726 C C . LEU A 1 97 ? -0.656 -0.754 4.492 1.00 98.62 97 LEU A C 1
ATOM 728 O O . LEU A 1 97 ? -1.258 0.176 3.958 1.00 98.62 97 LEU A O 1
ATOM 732 N N . ARG A 1 98 ? 0.340 -0.549 5.366 1.00 96.88 98 ARG A N 1
ATOM 733 C CA . ARG A 1 98 ? 0.815 0.789 5.767 1.00 96.88 98 ARG A CA 1
ATOM 734 C C . ARG A 1 98 ? 1.277 1.633 4.582 1.00 96.88 98 ARG A C 1
ATOM 736 O O . ARG A 1 98 ? 1.026 2.836 4.578 1.00 96.88 98 ARG A O 1
ATOM 743 N N . GLY A 1 99 ? 1.992 1.024 3.637 1.00 96.75 99 GLY A N 1
ATOM 744 C CA . GLY A 1 99 ? 2.445 1.689 2.415 1.00 96.75 99 GLY A CA 1
ATOM 745 C C . GLY A 1 99 ? 1.292 1.944 1.450 1.00 96.75 99 GLY A C 1
ATOM 746 O O . GLY A 1 99 ? 1.082 3.081 1.031 1.00 96.75 99 GLY A O 1
ATOM 747 N N . LEU A 1 100 ? 0.496 0.904 1.174 1.00 98.75 100 LEU A N 1
ATOM 748 C CA . LEU A 1 100 ? -0.594 0.947 0.201 1.00 98.75 100 LEU A CA 1
ATOM 749 C C . LEU A 1 100 ? -1.575 2.099 0.457 1.00 98.75 100 LEU A C 1
ATOM 751 O O . LEU A 1 100 ? -1.939 2.817 -0.476 1.00 98.75 100 LEU A O 1
ATOM 755 N N . LEU A 1 101 ? -1.969 2.295 1.720 1.00 98.69 101 LEU A N 1
ATOM 756 C CA . LEU A 1 101 ? -2.956 3.302 2.118 1.00 98.69 101 LEU A CA 1
ATOM 757 C C . LEU A 1 101 ? -2.499 4.750 1.878 1.00 98.69 101 LEU A C 1
ATOM 759 O O . LEU A 1 101 ? -3.340 5.642 1.810 1.00 98.69 101 LEU A O 1
ATOM 763 N N . LEU A 1 102 ? -1.197 5.000 1.713 1.00 98.44 102 LEU A N 1
ATOM 764 C CA . LEU A 1 102 ? -0.655 6.352 1.552 1.00 98.44 102 LEU A CA 1
ATOM 765 C C . LEU A 1 102 ? -0.433 6.779 0.098 1.00 98.44 102 LEU A C 1
ATOM 767 O O . LEU A 1 102 ? -0.214 7.965 -0.145 1.00 98.44 102 LEU A O 1
ATOM 771 N N . TYR A 1 103 ? -0.524 5.873 -0.877 1.00 98.56 103 TYR A N 1
ATOM 772 C CA . TYR A 1 103 ? -0.337 6.247 -2.282 1.00 98.56 103 TYR A CA 1
ATOM 773 C C . TYR A 1 103 ? -1.320 7.315 -2.818 1.00 98.56 103 TYR A C 1
ATOM 775 O O . TYR A 1 103 ? -0.864 8.189 -3.553 1.00 98.56 103 TYR A O 1
ATOM 783 N N . PRO A 1 104 ? -2.624 7.348 -2.458 1.00 98.50 104 PRO A N 1
ATOM 784 C CA . PRO A 1 104 ? -3.554 8.373 -2.956 1.00 98.50 104 PRO A CA 1
ATOM 785 C C . PRO A 1 104 ? -3.225 9.800 -2.508 1.00 98.50 104 PRO A C 1
ATOM 787 O O . PRO A 1 104 ? -3.722 10.762 -3.092 1.00 98.50 104 PRO A O 1
ATOM 790 N N . VAL A 1 105 ? -2.438 9.933 -1.438 1.00 98.44 105 VAL A N 1
ATOM 791 C CA . VAL A 1 105 ? -2.039 11.213 -0.836 1.00 98.44 105 VAL A CA 1
ATOM 792 C C . VAL A 1 105 ? -0.567 11.541 -1.102 1.00 98.44 105 VAL A C 1
ATOM 794 O O . VAL A 1 105 ? -0.018 12.456 -0.490 1.00 98.44 105 VAL A O 1
ATOM 797 N N . ALA A 1 106 ? 0.064 10.800 -2.014 1.00 97.62 106 ALA A N 1
ATOM 798 C CA . ALA A 1 106 ? 1.416 11.016 -2.507 1.00 97.62 106 ALA A CA 1
ATOM 799 C C . ALA A 1 106 ? 1.398 11.344 -4.010 1.00 97.62 106 ALA A C 1
ATOM 801 O O . ALA A 1 106 ? 0.397 11.135 -4.699 1.00 97.62 106 ALA A O 1
ATOM 802 N N . ASN A 1 107 ? 2.524 11.847 -4.522 1.00 97.50 107 ASN A N 1
ATOM 803 C CA . ASN A 1 107 ? 2.705 12.023 -5.960 1.00 97.50 107 ASN A CA 1
ATOM 804 C C . ASN A 1 107 ? 2.624 10.646 -6.650 1.00 97.50 107 ASN A C 1
ATOM 806 O O . ASN A 1 107 ? 3.180 9.665 -6.148 1.00 97.50 107 ASN A O 1
ATOM 810 N N . PHE A 1 108 ? 1.939 10.570 -7.794 1.00 97.94 108 PHE A N 1
ATOM 811 C CA . PHE A 1 108 ? 1.749 9.329 -8.543 1.00 97.94 108 PHE A CA 1
ATOM 812 C C . PHE A 1 108 ? 3.075 8.694 -8.983 1.00 97.94 108 PHE A C 1
ATOM 814 O O . PHE A 1 108 ? 3.162 7.468 -9.056 1.00 97.94 108 PHE A O 1
ATOM 821 N N . ASP A 1 109 ? 4.121 9.498 -9.181 1.00 96.81 109 ASP A N 1
ATOM 822 C CA . ASP A 1 109 ? 5.459 9.011 -9.530 1.00 96.81 109 ASP A CA 1
ATOM 823 C C . ASP A 1 109 ? 6.009 8.026 -8.490 1.00 96.81 109 ASP A C 1
ATOM 825 O O . ASP A 1 109 ? 6.763 7.124 -8.838 1.00 96.81 109 ASP A O 1
ATOM 829 N N . VAL A 1 110 ? 5.583 8.127 -7.224 1.00 96.75 110 VAL A N 1
ATOM 830 C CA . VAL A 1 110 ? 5.958 7.161 -6.179 1.00 96.75 110 VAL A CA 1
ATOM 831 C C . VAL A 1 110 ? 5.348 5.788 -6.465 1.00 96.75 110 VAL A C 1
ATOM 833 O O . VAL A 1 110 ? 6.042 4.780 -6.396 1.00 96.75 110 VAL A O 1
ATOM 836 N N . ALA A 1 111 ? 4.065 5.732 -6.831 1.00 97.94 111 ALA A N 1
ATOM 837 C CA . ALA A 1 111 ? 3.397 4.479 -7.182 1.00 97.94 111 ALA A CA 1
ATOM 838 C C . ALA A 1 111 ? 3.954 3.877 -8.477 1.00 97.94 111 ALA A C 1
ATOM 840 O O . ALA A 1 111 ? 4.086 2.659 -8.582 1.00 97.94 111 ALA A O 1
ATOM 841 N N . GLN A 1 112 ? 4.308 4.727 -9.444 1.00 97.62 112 GLN A N 1
ATOM 842 C CA . GLN A 1 112 ? 4.954 4.292 -10.677 1.00 97.62 112 GLN A CA 1
ATOM 843 C C . GLN A 1 112 ? 6.356 3.735 -10.405 1.00 97.62 112 GLN A C 1
ATOM 845 O O . GLN A 1 112 ? 6.674 2.642 -10.872 1.00 97.62 112 GLN A O 1
ATOM 850 N N . PHE A 1 113 ? 7.170 4.448 -9.622 1.00 96.75 113 PHE A N 1
ATOM 851 C CA . PHE A 1 113 ? 8.517 4.019 -9.254 1.00 96.75 113 PHE A CA 1
ATOM 852 C C . PHE A 1 113 ? 8.499 2.707 -8.469 1.00 96.75 113 PHE A C 1
ATOM 854 O O . PHE A 1 113 ? 9.260 1.800 -8.789 1.00 96.75 113 PHE A O 1
ATOM 861 N N . ASP A 1 114 ? 7.588 2.569 -7.502 1.00 98.12 114 ASP A N 1
ATOM 862 C CA . ASP A 1 114 ? 7.426 1.347 -6.706 1.00 98.12 114 ASP A CA 1
ATOM 863 C C . ASP A 1 114 ? 6.767 0.194 -7.494 1.00 98.12 114 ASP A C 1
ATOM 865 O O . ASP A 1 114 ? 6.583 -0.907 -6.964 1.00 98.12 114 ASP A O 1
ATOM 869 N N . ASN A 1 115 ? 6.385 0.430 -8.755 1.00 97.81 115 ASN A N 1
ATOM 870 C CA . ASN A 1 115 ? 5.651 -0.504 -9.603 1.00 97.81 115 ASN A CA 1
ATOM 871 C C . ASN A 1 115 ? 4.389 -1.061 -8.910 1.00 97.81 115 ASN A C 1
ATOM 873 O O . ASN A 1 115 ? 4.175 -2.276 -8.839 1.00 97.81 115 ASN A O 1
ATOM 877 N N . LEU A 1 116 ? 3.553 -0.163 -8.375 1.00 98.75 116 LEU A N 1
ATOM 878 C CA . LEU A 1 116 ? 2.254 -0.523 -7.814 1.00 98.75 116 LEU A CA 1
ATOM 879 C C . LEU A 1 116 ? 1.373 -1.149 -8.894 1.00 98.75 116 LEU A C 1
ATOM 881 O O . LEU A 1 116 ? 0.940 -0.497 -9.840 1.00 98.75 116 LEU A O 1
ATOM 885 N N . SER A 1 117 ? 1.074 -2.427 -8.710 1.00 98.19 117 SER A N 1
ATOM 886 C CA . SER A 1 117 ? 0.282 -3.233 -9.627 1.00 98.19 117 SER A CA 1
ATOM 887 C C . SER A 1 117 ? -0.862 -3.906 -8.885 1.00 98.19 117 SER A C 1
ATOM 889 O O . SER A 1 117 ? -0.730 -4.327 -7.734 1.00 98.19 117 SER A O 1
ATOM 891 N N . VAL A 1 118 ? -2.007 -3.997 -9.554 1.00 98.75 118 VAL A N 1
ATOM 892 C CA . VAL A 1 118 ? -3.204 -4.647 -9.025 1.00 98.75 118 VAL A CA 1
ATOM 893 C C . VAL A 1 118 ? -3.762 -5.560 -10.099 1.00 98.75 118 VAL A C 1
ATOM 895 O O . VAL A 1 118 ? -3.891 -5.169 -11.258 1.00 98.75 118 VAL A O 1
ATOM 898 N N . THR A 1 119 ? -4.090 -6.783 -9.708 1.00 98.50 119 THR A N 1
ATOM 899 C CA . THR A 1 119 ? -4.759 -7.759 -10.565 1.00 98.50 119 THR A CA 1
ATOM 900 C C . THR A 1 119 ? -6.006 -8.273 -9.869 1.00 98.50 119 THR A C 1
ATOM 902 O O . THR A 1 119 ? -6.072 -8.305 -8.640 1.00 98.50 119 THR A O 1
ATOM 905 N N . GLU A 1 120 ? -6.999 -8.664 -10.657 1.00 98.12 120 GLU A N 1
ATOM 906 C CA . GLU A 1 120 ? -8.178 -9.372 -10.175 1.00 98.12 120 GLU A CA 1
ATOM 907 C C . GLU A 1 120 ? -8.328 -10.652 -10.996 1.00 98.12 120 GLU A C 1
ATOM 909 O O . GLU A 1 120 ? -8.265 -10.620 -12.227 1.00 98.12 120 GLU A O 1
ATOM 914 N N . LYS A 1 121 ? -8.455 -11.791 -10.311 1.00 97.94 121 LYS A N 1
ATOM 915 C CA . LYS A 1 121 ? -8.696 -13.083 -10.951 1.00 97.94 121 LYS A CA 1
ATOM 916 C C . LYS A 1 121 ? -9.641 -13.926 -10.104 1.00 97.94 121 LYS A C 1
ATOM 918 O O . LYS A 1 121 ? -9.269 -14.420 -9.043 1.00 97.94 121 LYS A O 1
ATOM 923 N N . GLY A 1 122 ? -10.846 -14.167 -10.613 1.00 95.12 122 GLY A N 1
ATOM 924 C CA . GLY A 1 122 ? -11.814 -15.058 -9.965 1.00 95.12 122 GLY A CA 1
ATOM 925 C C . GLY A 1 122 ? -12.310 -14.536 -8.612 1.00 95.12 122 GLY A C 1
ATOM 926 O O . GLY A 1 122 ? -12.496 -15.321 -7.682 1.00 95.12 122 GLY A O 1
ATOM 927 N N . GLY A 1 123 ? -12.474 -13.219 -8.499 1.00 95.62 123 GLY A N 1
ATOM 928 C CA . GLY A 1 123 ? -12.884 -12.487 -7.303 1.00 95.62 123 GLY A CA 1
ATOM 929 C C . GLY A 1 123 ? -11.752 -12.189 -6.317 1.00 95.62 123 GLY A C 1
ATOM 930 O O . GLY A 1 123 ? -11.979 -11.492 -5.330 1.00 95.62 123 GLY A O 1
ATOM 931 N N . VAL A 1 124 ? -10.543 -12.700 -6.567 1.00 98.62 124 VAL A N 1
ATOM 932 C CA . VAL A 1 124 ? -9.353 -12.437 -5.750 1.00 98.62 124 VAL A CA 1
ATOM 933 C C . VAL A 1 124 ? -8.641 -11.206 -6.287 1.00 98.62 124 VAL A C 1
ATOM 935 O O . VAL A 1 124 ? -8.202 -11.207 -7.437 1.00 98.62 124 VAL A O 1
ATOM 938 N N . VAL A 1 125 ? -8.497 -10.180 -5.450 1.00 98.88 125 VAL A N 1
ATOM 939 C CA . VAL A 1 125 ? -7.675 -9.004 -5.739 1.00 98.88 125 VAL A CA 1
ATOM 940 C C . VAL A 1 125 ? -6.284 -9.228 -5.153 1.00 98.88 125 VAL A C 1
ATOM 942 O O . VAL A 1 125 ? -6.146 -9.504 -3.960 1.00 98.88 125 VAL A O 1
ATOM 945 N N . THR A 1 126 ? -5.257 -9.077 -5.986 1.00 98.88 126 THR A N 1
ATOM 946 C CA . THR A 1 126 ? -3.848 -9.135 -5.581 1.00 98.88 126 THR A CA 1
ATOM 947 C C . THR A 1 126 ? -3.175 -7.810 -5.901 1.00 98.88 126 THR A C 1
ATOM 949 O O . THR A 1 126 ? -3.134 -7.392 -7.059 1.00 98.88 126 THR A O 1
ATOM 952 N N . VAL A 1 127 ? -2.628 -7.166 -4.873 1.00 98.94 127 VAL A N 1
ATOM 953 C CA . VAL A 1 127 ? -1.838 -5.934 -4.956 1.00 98.94 127 VAL A CA 1
ATOM 954 C C . VAL A 1 127 ? -0.371 -6.279 -4.735 1.00 98.94 127 VAL A C 1
ATOM 956 O O . VAL A 1 127 ? -0.044 -6.969 -3.771 1.00 98.94 127 VAL A O 1
ATOM 959 N N . ARG A 1 128 ? 0.512 -5.786 -5.603 1.00 98.81 128 ARG A N 1
ATOM 960 C CA . ARG A 1 128 ? 1.963 -5.976 -5.507 1.00 98.81 128 ARG A CA 1
ATOM 961 C C . ARG A 1 128 ? 2.701 -4.679 -5.778 1.00 98.81 128 ARG A C 1
ATOM 963 O O . ARG A 1 128 ? 2.347 -3.958 -6.706 1.00 98.81 128 ARG A O 1
ATOM 970 N N . PHE A 1 129 ? 3.735 -4.409 -4.994 1.00 98.81 129 PHE A N 1
ATOM 971 C CA . PHE A 1 129 ? 4.628 -3.266 -5.183 1.00 98.81 129 PHE A CA 1
ATOM 972 C C . PHE A 1 129 ? 5.964 -3.512 -4.479 1.00 98.81 129 PHE A C 1
ATOM 974 O O . PHE A 1 129 ? 6.063 -4.374 -3.599 1.00 98.81 129 PHE A O 1
ATOM 981 N N . VAL A 1 130 ? 6.992 -2.756 -4.859 1.00 98.25 130 VAL A N 1
ATOM 982 C CA . VAL A 1 130 ? 8.320 -2.799 -4.245 1.00 98.25 130 VAL A CA 1
ATOM 983 C C . VAL A 1 130 ? 8.692 -1.401 -3.799 1.00 98.25 130 VAL A C 1
ATOM 985 O O . VAL A 1 130 ? 8.973 -0.536 -4.614 1.00 98.25 130 VAL A O 1
ATOM 988 N N . HIS A 1 131 ? 8.713 -1.192 -2.489 1.00 96.69 131 HIS A N 1
ATOM 989 C CA . HIS A 1 131 ? 9.052 0.095 -1.901 1.00 96.69 131 HIS A CA 1
ATOM 990 C C . HIS A 1 131 ? 10.358 -0.028 -1.124 1.00 96.69 131 HIS A C 1
ATOM 992 O O . HIS A 1 131 ? 10.469 -0.842 -0.201 1.00 96.69 131 HIS A O 1
ATOM 998 N N . ARG A 1 132 ? 11.347 0.796 -1.487 1.00 93.06 132 ARG A N 1
ATOM 999 C CA . ARG A 1 132 ? 12.648 0.889 -0.801 1.00 93.06 132 ARG A CA 1
ATOM 1000 C C . ARG A 1 132 ? 13.347 -0.467 -0.611 1.00 93.06 132 ARG A C 1
ATOM 1002 O O . ARG A 1 132 ? 13.755 -0.820 0.495 1.00 93.06 132 ARG A O 1
ATOM 1009 N N . GLY A 1 133 ? 13.426 -1.258 -1.681 1.00 93.88 133 GLY A N 1
ATOM 1010 C CA . GLY A 1 133 ? 14.071 -2.578 -1.669 1.00 93.88 133 GLY A CA 1
ATOM 1011 C C . GLY A 1 133 ? 13.299 -3.666 -0.912 1.00 93.88 133 GLY A C 1
ATOM 1012 O O . GLY A 1 133 ? 13.855 -4.723 -0.618 1.00 93.88 133 GLY A O 1
ATOM 1013 N N . THR A 1 134 ? 12.029 -3.430 -0.580 1.00 97.81 134 THR A N 1
ATOM 1014 C CA . THR A 1 134 ? 11.145 -4.417 0.050 1.00 97.81 134 THR A CA 1
ATOM 1015 C C . THR A 1 134 ? 9.939 -4.669 -0.843 1.00 97.81 134 THR A C 1
ATOM 1017 O O . THR A 1 134 ? 9.258 -3.722 -1.228 1.00 97.81 134 THR A O 1
ATOM 1020 N N . ALA A 1 135 ? 9.675 -5.932 -1.166 1.00 98.62 135 ALA A N 1
ATOM 1021 C CA . ALA A 1 135 ? 8.520 -6.346 -1.951 1.00 98.62 135 ALA A CA 1
ATOM 1022 C C . ALA A 1 135 ? 7.338 -6.694 -1.042 1.00 98.62 135 ALA A C 1
ATOM 1024 O O . ALA A 1 135 ? 7.514 -7.333 -0.002 1.00 98.62 135 ALA A O 1
ATOM 1025 N N . TYR A 1 136 ? 6.138 -6.299 -1.457 1.00 98.88 136 TYR A N 1
ATOM 1026 C CA . TYR A 1 136 ? 4.895 -6.520 -0.725 1.00 98.88 136 TYR A CA 1
ATOM 1027 C C . TYR A 1 136 ? 3.851 -7.173 -1.625 1.00 98.88 136 TYR A C 1
ATOM 1029 O O . TYR A 1 136 ? 3.711 -6.806 -2.792 1.00 98.88 136 TYR A O 1
ATOM 1037 N N . GLU A 1 137 ? 3.088 -8.107 -1.065 1.00 98.88 137 GLU A N 1
ATOM 1038 C CA . GLU A 1 137 ? 1.917 -8.710 -1.699 1.00 98.88 137 GLU A CA 1
ATOM 1039 C C . GLU A 1 137 ? 0.741 -8.659 -0.723 1.00 98.88 137 GLU A C 1
ATOM 1041 O O . GLU A 1 137 ? 0.851 -9.129 0.406 1.00 98.88 137 GLU A O 1
ATOM 1046 N N . LEU A 1 138 ? -0.390 -8.107 -1.155 1.00 98.88 138 LEU A N 1
ATOM 1047 C CA . LEU A 1 138 ? -1.647 -8.143 -0.414 1.00 98.88 138 LEU A CA 1
ATOM 1048 C C . LEU A 1 138 ? -2.669 -8.892 -1.257 1.00 98.88 138 LEU A C 1
ATOM 1050 O O . LEU A 1 138 ? -2.903 -8.519 -2.405 1.00 98.88 138 LEU A O 1
ATOM 1054 N N . THR A 1 139 ? -3.267 -9.942 -0.704 1.00 98.75 139 THR A N 1
ATOM 1055 C CA . THR A 1 139 ? -4.219 -10.793 -1.426 1.00 98.75 139 THR A CA 1
ATOM 1056 C C . THR A 1 139 ? -5.505 -10.954 -0.631 1.00 98.75 139 THR A C 1
ATOM 1058 O O . THR A 1 139 ? -5.473 -11.150 0.582 1.00 98.75 139 THR A O 1
ATOM 1061 N N . THR A 1 140 ? -6.642 -10.873 -1.316 1.00 98.88 140 THR A N 1
ATOM 1062 C CA . THR A 1 140 ? -7.959 -11.101 -0.711 1.00 98.88 140 THR A CA 1
ATOM 1063 C C . THR A 1 140 ? -8.441 -12.537 -0.866 1.00 98.88 140 THR A C 1
ATOM 1065 O O . THR A 1 140 ? -7.910 -13.317 -1.654 1.00 98.88 140 THR A O 1
ATOM 1068 N N . ASP A 1 141 ? -9.529 -12.882 -0.182 1.00 98.62 141 ASP A N 1
ATOM 1069 C CA . ASP A 1 141 ? -10.340 -14.036 -0.564 1.00 98.62 141 ASP A CA 1
ATOM 1070 C C . ASP A 1 141 ? -11.071 -13.801 -1.911 1.00 98.62 141 ASP A C 1
ATOM 1072 O O . ASP A 1 141 ? -11.016 -12.718 -2.505 1.00 98.62 141 ASP A O 1
ATOM 1076 N N . LYS A 1 142 ? -11.810 -14.817 -2.383 1.00 98.25 142 LYS A N 1
ATOM 1077 C CA . LYS A 1 142 ? -12.626 -14.763 -3.619 1.00 98.25 142 LYS A CA 1
ATOM 1078 C C . LYS A 1 142 ? -13.794 -13.775 -3.564 1.00 98.25 142 LYS A C 1
ATOM 1080 O O . LYS A 1 142 ? -14.471 -13.560 -4.565 1.00 98.25 142 LYS A O 1
ATOM 1085 N N . LYS A 1 143 ? -14.103 -13.236 -2.389 1.00 97.88 1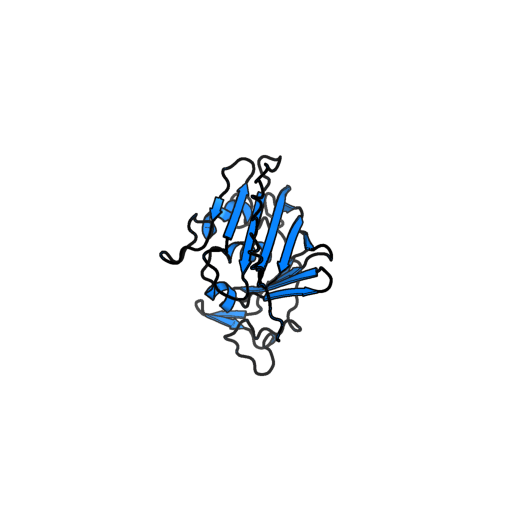43 LYS A N 1
ATOM 1086 C CA . LYS A 1 143 ? -15.132 -12.220 -2.194 1.00 97.88 143 LYS A CA 1
ATOM 1087 C C . LYS A 1 143 ? -14.505 -10.827 -2.123 1.00 97.88 143 LYS A C 1
ATOM 1089 O O . LYS A 1 143 ? -15.249 -9.882 -1.884 1.00 97.88 143 LYS A O 1
ATOM 1094 N N . GLY A 1 144 ? -13.197 -10.656 -2.317 1.00 98.31 144 GLY A N 1
ATOM 1095 C CA . GLY A 1 144 ? -12.527 -9.362 -2.172 1.00 98.31 144 GLY A CA 1
ATOM 1096 C C . GLY A 1 144 ? -12.308 -8.943 -0.715 1.00 98.31 144 GLY A C 1
ATOM 1097 O O . GLY A 1 144 ? -12.108 -7.764 -0.444 1.00 98.31 144 GLY A O 1
ATOM 1098 N N . ASN A 1 145 ? -12.392 -9.864 0.243 1.00 98.69 145 ASN A N 1
ATOM 1099 C CA . ASN A 1 145 ? -12.124 -9.584 1.649 1.00 98.69 145 ASN A CA 1
ATOM 1100 C C . ASN A 1 145 ? -10.630 -9.768 1.940 1.00 98.69 145 ASN A C 1
ATOM 1102 O O . ASN A 1 145 ? -10.087 -10.861 1.785 1.00 98.69 145 ASN A O 1
ATOM 1106 N N . PHE A 1 146 ? -9.971 -8.697 2.356 1.00 98.75 146 PHE A N 1
ATOM 1107 C CA . PHE A 1 146 ? -8.598 -8.694 2.837 1.00 98.75 146 PHE A CA 1
ATOM 1108 C C . PHE A 1 146 ? -8.594 -8.830 4.360 1.00 98.75 146 PHE A C 1
ATOM 1110 O O . PHE A 1 146 ? -9.061 -7.929 5.056 1.00 98.75 146 PHE A O 1
ATOM 1117 N N . ASP A 1 147 ? -8.073 -9.938 4.876 1.00 98.31 147 ASP A N 1
ATOM 1118 C CA . ASP A 1 147 ? -7.823 -10.125 6.307 1.00 98.31 147 ASP A CA 1
ATOM 1119 C C . ASP A 1 147 ? -6.497 -9.452 6.684 1.00 98.31 147 ASP A C 1
ATOM 1121 O O . ASP A 1 147 ? -5.448 -9.766 6.119 1.00 98.31 147 ASP A O 1
ATOM 1125 N N . VAL A 1 148 ? -6.539 -8.518 7.635 1.00 97.19 148 VAL A N 1
ATOM 1126 C CA . VAL A 1 148 ? -5.361 -7.747 8.055 1.00 97.19 148 VAL A CA 1
ATOM 1127 C C . VAL A 1 148 ? -4.275 -8.614 8.689 1.00 97.19 148 VAL A C 1
ATOM 1129 O O . VA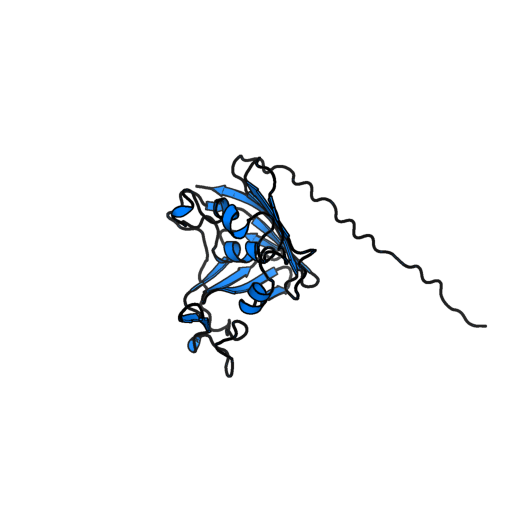L A 1 148 ? -3.104 -8.256 8.603 1.00 97.19 148 VAL A O 1
ATOM 1132 N N . LEU A 1 149 ? -4.619 -9.752 9.291 1.00 96.75 149 LEU A N 1
ATOM 1133 C CA . LEU A 1 149 ? -3.653 -10.601 9.990 1.00 96.75 149 LEU A CA 1
ATOM 1134 C C . LEU A 1 149 ? -2.975 -11.616 9.069 1.00 96.75 149 LEU A C 1
ATOM 1136 O O . LEU A 1 149 ? -1.875 -12.080 9.369 1.00 96.75 149 LEU A O 1
ATOM 1140 N N . THR A 1 150 ? -3.629 -11.984 7.966 1.00 97.75 150 THR A N 1
ATOM 1141 C CA . THR A 1 150 ? -3.206 -13.122 7.132 1.00 97.75 150 THR A CA 1
ATOM 1142 C C . THR A 1 150 ? -3.049 -12.792 5.648 1.00 97.75 150 THR A C 1
ATOM 1144 O O . THR A 1 150 ? -2.359 -13.514 4.929 1.00 97.75 150 THR A O 1
ATOM 1147 N N . GLY A 1 151 ? -3.648 -11.700 5.169 1.00 98.19 151 GLY A N 1
ATOM 1148 C CA . GLY A 1 151 ? -3.698 -11.355 3.747 1.00 98.19 151 GLY A CA 1
ATOM 1149 C C . GLY A 1 151 ? -2.434 -10.694 3.195 1.00 98.19 151 GLY A C 1
ATOM 1150 O O . GLY A 1 151 ? -2.318 -10.549 1.976 1.00 98.19 151 GLY A O 1
ATOM 1151 N N . ALA A 1 152 ? -1.500 -10.270 4.052 1.00 98.75 152 ALA A N 1
ATOM 1152 C CA . ALA A 1 152 ? -0.282 -9.571 3.649 1.00 98.75 152 ALA A CA 1
ATOM 1153 C C . ALA A 1 152 ? 0.966 -10.457 3.722 1.00 98.75 152 ALA A C 1
ATOM 1155 O O . ALA A 1 152 ? 1.167 -11.241 4.652 1.00 98.75 152 ALA A O 1
ATOM 1156 N N . LYS A 1 153 ? 1.852 -10.266 2.745 1.00 98.81 153 LYS A N 1
ATOM 1157 C CA . LYS A 1 153 ? 3.183 -10.860 2.698 1.00 98.81 153 LYS A CA 1
ATOM 1158 C C . LYS A 1 153 ? 4.239 -9.825 2.341 1.00 98.81 153 LYS A C 1
ATOM 1160 O O . LYS A 1 153 ? 3.964 -8.826 1.674 1.00 98.81 153 LYS A O 1
ATOM 1165 N N . ILE A 1 154 ? 5.465 -10.114 2.751 1.00 98.69 154 ILE A N 1
ATOM 1166 C CA . ILE A 1 154 ? 6.627 -9.248 2.600 1.00 98.69 154 ILE A CA 1
ATOM 1167 C C . ILE A 1 154 ? 7.864 -10.068 2.242 1.00 98.69 154 ILE A C 1
ATOM 1169 O O . ILE A 1 154 ? 8.064 -11.170 2.746 1.00 98.69 154 ILE A O 1
ATOM 1173 N N . ALA A 1 155 ? 8.727 -9.500 1.410 1.00 98.50 155 ALA A N 1
ATOM 1174 C CA . ALA A 1 155 ? 10.101 -9.943 1.232 1.00 98.50 155 ALA A CA 1
ATOM 1175 C C . ALA A 1 155 ? 11.011 -8.725 1.372 1.00 98.50 155 ALA A C 1
ATOM 1177 O O . ALA A 1 155 ? 10.952 -7.780 0.582 1.00 98.50 155 ALA A O 1
ATOM 1178 N N . ARG A 1 156 ? 11.830 -8.722 2.422 1.00 96.50 156 ARG A N 1
ATOM 1179 C CA . ARG A 1 156 ? 12.829 -7.672 2.648 1.00 96.50 156 ARG A CA 1
ATOM 1180 C C . ARG A 1 156 ? 14.075 -7.978 1.829 1.00 96.50 156 ARG A C 1
ATOM 1182 O O . ARG A 1 156 ? 14.309 -9.131 1.485 1.00 96.50 156 ARG A O 1
ATOM 1189 N N . ASN A 1 157 ? 14.896 -6.956 1.596 1.00 95.50 157 ASN A N 1
ATOM 1190 C CA . ASN A 1 157 ? 16.194 -7.112 0.936 1.00 95.50 157 ASN A CA 1
ATOM 1191 C C . ASN A 1 157 ? 16.085 -7.603 -0.524 1.00 95.50 157 ASN A C 1
ATOM 1193 O O . ASN A 1 157 ? 16.970 -8.302 -1.006 1.00 95.50 157 ASN A O 1
ATOM 1197 N N . VAL A 1 158 ? 15.004 -7.234 -1.222 1.00 97.19 158 VAL A N 1
ATOM 1198 C CA . VAL A 1 158 ? 14.814 -7.466 -2.670 1.00 97.19 158 VAL A CA 1
ATOM 1199 C C . VAL A 1 158 ? 15.592 -6.444 -3.507 1.00 97.19 158 VAL A C 1
ATOM 1201 O O . VAL A 1 158 ? 15.942 -6.697 -4.659 1.00 97.19 158 VAL A O 1
ATOM 1204 N N . GLY A 1 159 ? 15.889 -5.288 -2.918 1.00 95.25 159 GLY A N 1
ATOM 1205 C CA . GLY A 1 159 ? 16.744 -4.269 -3.509 1.00 95.25 159 GLY A CA 1
ATOM 1206 C C . GLY A 1 159 ? 17.805 -3.765 -2.541 1.00 95.25 159 GLY A C 1
ATOM 1207 O O . GLY A 1 159 ? 17.706 -3.977 -1.331 1.00 95.25 159 GLY A O 1
ATOM 1208 N N . ASP A 1 160 ? 18.798 -3.080 -3.091 1.00 93.75 160 ASP A N 1
ATOM 1209 C CA . ASP A 1 160 ? 19.802 -2.325 -2.350 1.00 93.75 160 ASP A CA 1
ATOM 1210 C C . ASP A 1 160 ? 19.392 -0.854 -2.230 1.00 93.75 160 ASP A C 1
ATOM 1212 O O . ASP A 1 160 ? 18.616 -0.330 -3.031 1.00 93.75 160 ASP A O 1
ATOM 1216 N N . ASN A 1 161 ? 19.917 -0.187 -1.204 1.00 91.38 161 ASN A N 1
ATOM 1217 C CA . ASN A 1 161 ? 19.785 1.251 -1.004 1.00 91.38 161 ASN A CA 1
ATOM 1218 C C . ASN A 1 161 ? 21.181 1.870 -0.968 1.00 91.38 161 ASN A C 1
ATOM 1220 O O . ASN A 1 161 ? 21.891 1.730 0.028 1.00 91.38 161 ASN A O 1
ATOM 1224 N N . ASN A 1 162 ? 21.554 2.575 -2.030 1.00 89.44 162 ASN A N 1
ATOM 1225 C CA . ASN A 1 162 ? 22.786 3.345 -2.078 1.00 89.44 162 ASN A CA 1
ATOM 1226 C C . ASN A 1 162 ? 22.455 4.838 -2.019 1.00 89.44 162 ASN A C 1
ATOM 1228 O O . ASN A 1 162 ? 22.073 5.431 -3.023 1.00 89.44 162 ASN A O 1
ATOM 1232 N N . MET A 1 163 ? 22.568 5.448 -0.837 1.00 87.00 163 MET A N 1
ATOM 1233 C CA . MET A 1 163 ? 22.293 6.880 -0.635 1.00 87.00 163 MET A CA 1
ATOM 1234 C C . MET A 1 163 ? 20.917 7.330 -1.180 1.00 87.00 163 MET A C 1
ATOM 1236 O O . MET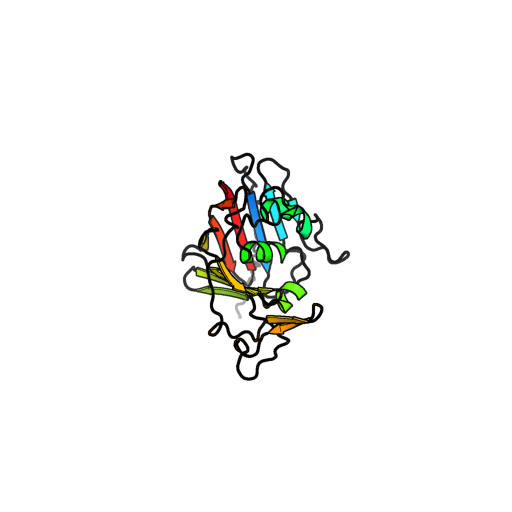 A 1 163 ? 20.804 8.371 -1.820 1.00 87.00 163 MET A O 1
ATOM 1240 N N . ASN A 1 164 ? 19.859 6.555 -0.908 1.00 83.19 164 ASN A N 1
ATOM 1241 C CA . ASN A 1 164 ? 18.480 6.731 -1.403 1.00 83.19 164 ASN A CA 1
ATOM 1242 C C . ASN A 1 164 ? 18.261 6.441 -2.895 1.00 83.19 164 ASN A C 1
ATOM 1244 O O . ASN A 1 164 ? 17.163 6.669 -3.403 1.00 83.19 164 ASN A O 1
ATOM 1248 N N . VAL A 1 165 ? 19.257 5.885 -3.581 1.00 87.50 165 VAL A N 1
ATOM 1249 C CA . VAL A 1 165 ? 19.074 5.256 -4.888 1.00 87.50 165 VAL A CA 1
ATOM 1250 C C . VAL A 1 165 ? 18.761 3.783 -4.656 1.00 87.50 165 VAL A C 1
ATOM 1252 O O . VAL A 1 165 ? 19.590 3.040 -4.128 1.00 87.50 165 VAL A O 1
ATOM 1255 N N . PHE A 1 166 ? 17.545 3.377 -5.016 1.00 91.81 166 PHE A N 1
ATOM 1256 C CA . PHE A 1 166 ? 17.074 2.008 -4.837 1.00 91.81 166 PHE A CA 1
ATOM 1257 C C . PHE A 1 166 ? 17.210 1.220 -6.134 1.00 91.81 166 PHE A C 1
ATOM 1259 O O . PHE A 1 166 ? 16.695 1.647 -7.166 1.00 91.81 166 PHE A O 1
ATOM 1266 N N . THR A 1 167 ? 17.855 0.058 -6.065 1.00 96.06 167 THR A N 1
ATOM 1267 C CA . THR A 1 167 ? 18.034 -0.848 -7.208 1.00 96.06 167 THR A CA 1
ATOM 1268 C C . THR A 1 167 ? 17.640 -2.271 -6.842 1.00 96.06 167 THR A C 1
ATOM 1270 O O . THR A 1 167 ? 17.847 -2.703 -5.713 1.00 96.06 167 THR A O 1
ATOM 1273 N N . VAL A 1 168 ? 17.084 -3.019 -7.789 1.00 97.88 168 VAL A N 1
ATOM 1274 C CA . VAL A 1 168 ? 16.766 -4.445 -7.655 1.00 97.88 168 VAL A CA 1
ATOM 1275 C C . VAL A 1 168 ? 18.060 -5.257 -7.611 1.00 97.88 168 VAL A C 1
ATOM 1277 O O . VAL A 1 168 ? 18.956 -5.022 -8.424 1.00 97.88 168 VAL A O 1
ATOM 1280 N N . LYS A 1 169 ? 18.170 -6.223 -6.690 1.00 97.69 169 LYS A N 1
ATOM 1281 C CA . LYS A 1 169 ? 19.367 -7.076 -6.632 1.00 97.69 169 LYS A CA 1
ATOM 1282 C C . LYS A 1 169 ? 19.410 -8.074 -7.793 1.00 97.69 169 LYS A C 1
ATOM 1284 O O . LYS A 1 169 ? 18.346 -8.535 -8.221 1.00 97.69 169 LYS A O 1
ATOM 1289 N N . PRO A 1 170 ? 20.604 -8.466 -8.278 1.00 97.44 170 PRO A N 1
ATOM 1290 C CA . PRO A 1 170 ? 20.745 -9.374 -9.418 1.00 97.44 170 PRO A CA 1
ATOM 1291 C C . PRO A 1 170 ? 19.963 -10.688 -9.284 1.00 97.44 170 PRO A C 1
ATOM 1293 O O . PRO A 1 170 ? 19.368 -11.156 -10.254 1.00 97.44 170 PRO A O 1
ATOM 1296 N N . GLU A 1 171 ? 19.907 -11.270 -8.085 1.00 97.56 171 GLU A N 1
ATOM 1297 C CA . GLU A 1 171 ? 19.195 -12.521 -7.816 1.00 97.56 171 GLU A CA 1
ATOM 1298 C C . GLU A 1 171 ? 17.668 -12.402 -7.948 1.00 97.56 171 GLU A C 1
ATOM 1300 O O . GLU A 1 171 ? 17.012 -13.404 -8.219 1.00 97.56 171 GLU A O 1
ATOM 1305 N N . TYR A 1 172 ? 17.103 -11.194 -7.838 1.00 98.25 172 TYR A N 1
ATOM 1306 C CA . TYR A 1 172 ? 15.670 -10.927 -8.019 1.00 98.25 172 TYR A CA 1
ATOM 1307 C C . TYR A 1 172 ? 15.349 -10.245 -9.348 1.00 98.25 172 TYR A C 1
ATOM 1309 O O . TYR A 1 172 ? 14.181 -10.005 -9.641 1.00 98.25 172 TYR A O 1
ATOM 1317 N N . LEU A 1 173 ? 16.354 -9.922 -10.160 1.00 98.12 173 LEU A N 1
ATOM 1318 C CA . LEU A 1 173 ? 16.162 -9.249 -11.437 1.00 98.12 173 LEU A CA 1
ATOM 1319 C C . LEU A 1 173 ? 15.691 -10.243 -12.510 1.00 98.12 173 LEU A C 1
ATOM 1321 O O . LEU A 1 173 ? 16.153 -11.392 -12.580 1.00 98.12 173 LEU A O 1
ATOM 1325 N N . LYS A 1 174 ? 14.768 -9.809 -13.372 1.00 97.88 174 LYS A N 1
ATOM 1326 C CA . LYS A 1 174 ? 14.406 -10.543 -14.596 1.00 97.88 174 LYS A CA 1
ATOM 1327 C C . LYS A 1 174 ? 15.615 -10.674 -15.524 1.00 97.88 174 LYS A C 1
ATOM 1329 O O . LYS A 1 174 ? 16.496 -9.817 -15.550 1.00 97.88 174 LYS A O 1
ATOM 1334 N N . ALA A 1 175 ? 15.642 -11.725 -16.341 1.00 96.88 175 ALA A N 1
ATOM 1335 C CA . ALA A 1 175 ? 16.664 -11.860 -17.378 1.00 96.88 175 ALA A CA 1
ATOM 1336 C C . ALA A 1 175 ? 16.604 -10.662 -18.348 1.00 96.88 175 ALA A C 1
ATOM 1338 O O . ALA A 1 175 ? 15.547 -10.377 -18.908 1.00 96.88 175 ALA A O 1
ATOM 1339 N N . GLY A 1 176 ? 17.728 -9.956 -18.515 1.00 96.31 176 GLY A N 1
ATOM 1340 C CA . GLY A 1 176 ? 17.809 -8.738 -19.332 1.00 96.31 176 GLY A CA 1
ATOM 1341 C C . GLY A 1 176 ? 17.092 -7.509 -18.750 1.00 96.31 176 GLY A C 1
ATOM 1342 O O . GLY A 1 176 ? 16.916 -6.532 -19.471 1.00 96.31 176 GLY A O 1
ATOM 1343 N N . GLY A 1 177 ? 16.655 -7.560 -17.486 1.00 97.06 177 GLY A N 1
ATOM 1344 C CA . GLY A 1 177 ? 15.988 -6.448 -16.808 1.00 97.06 177 GLY A CA 1
ATOM 1345 C C . GLY A 1 177 ? 16.935 -5.311 -16.413 1.00 97.06 177 GLY A C 1
ATOM 1346 O O . GLY A 1 177 ? 18.156 -5.470 -16.389 1.00 97.06 177 GLY A O 1
ATOM 1347 N N . ASP A 1 178 ? 16.356 -4.167 -16.062 1.00 97.44 178 ASP A N 1
ATOM 1348 C CA . ASP A 1 178 ? 17.051 -2.983 -15.565 1.00 97.44 178 ASP A CA 1
ATOM 1349 C C . ASP A 1 178 ? 16.943 -2.900 -14.036 1.00 97.44 178 ASP A C 1
ATOM 1351 O O . ASP A 1 178 ? 15.856 -2.740 -13.479 1.00 97.44 178 ASP A O 1
ATOM 1355 N N . ALA A 1 179 ? 18.079 -2.974 -13.338 1.00 96.81 179 ALA A N 1
ATOM 1356 C CA . ALA A 1 179 ? 18.119 -2.916 -11.879 1.00 96.81 179 ALA A CA 1
ATOM 1357 C C . ALA A 1 179 ? 17.557 -1.601 -11.307 1.00 96.81 179 ALA A C 1
ATOM 1359 O O . ALA A 1 179 ? 17.132 -1.580 -10.155 1.00 96.81 179 ALA A O 1
ATOM 1360 N N . ALA A 1 180 ? 17.505 -0.513 -12.081 1.00 95.56 180 ALA A N 1
ATOM 1361 C CA . ALA A 1 180 ? 16.899 0.743 -11.640 1.00 95.56 180 ALA A CA 1
ATOM 1362 C C . ALA A 1 180 ? 15.358 0.725 -11.674 1.00 95.56 180 ALA A C 1
ATOM 1364 O O . ALA A 1 180 ? 14.724 1.648 -11.160 1.00 95.56 180 ALA A O 1
ATOM 1365 N N . LYS A 1 181 ? 14.734 -0.302 -12.268 1.00 96.19 181 LYS A N 1
ATOM 1366 C CA . LYS A 1 181 ? 13.281 -0.388 -12.441 1.00 96.19 181 LYS A CA 1
ATOM 1367 C C . LYS A 1 181 ? 12.676 -1.444 -11.526 1.00 96.19 181 LYS A C 1
ATOM 1369 O O . LYS A 1 181 ? 12.846 -2.640 -11.737 1.00 96.19 181 LYS A O 1
ATOM 1374 N N . MET A 1 182 ? 11.851 -1.023 -10.567 1.00 96.31 182 MET A N 1
ATOM 1375 C CA . MET A 1 182 ? 11.121 -1.964 -9.701 1.00 96.31 182 MET A CA 1
ATOM 1376 C C . MET A 1 182 ? 10.147 -2.865 -10.479 1.00 96.31 182 MET A C 1
ATOM 1378 O O . MET A 1 182 ? 9.795 -3.952 -10.019 1.00 96.31 182 MET A O 1
ATOM 1382 N N . SER A 1 183 ? 9.741 -2.458 -11.686 1.00 96.62 183 SER A N 1
ATOM 1383 C CA . SER A 1 183 ? 8.973 -3.299 -12.608 1.00 96.62 183 SER A CA 1
ATOM 1384 C C . SER A 1 183 ? 9.737 -4.525 -13.109 1.00 96.62 183 SER A C 1
ATOM 1386 O O . SER A 1 183 ? 9.106 -5.475 -13.579 1.00 96.62 183 SER A O 1
ATOM 1388 N N . ASP A 1 184 ? 11.065 -4.541 -12.983 1.00 97.69 184 ASP A N 1
ATOM 1389 C CA . ASP A 1 184 ? 11.932 -5.630 -13.437 1.00 97.69 184 ASP A CA 1
ATOM 1390 C C . ASP A 1 184 ? 12.289 -6.624 -12.329 1.00 97.69 184 ASP A C 1
ATOM 1392 O O . ASP A 1 184 ? 13.054 -7.562 -12.558 1.00 97.69 184 ASP A O 1
ATOM 1396 N N . VAL A 1 185 ? 11.647 -6.503 -11.163 1.00 98.25 185 VAL A N 1
ATOM 1397 C CA . VAL A 1 185 ? 11.627 -7.569 -10.157 1.00 98.25 185 VAL A CA 1
ATOM 1398 C C . VAL A 1 185 ? 10.923 -8.803 -10.722 1.00 98.25 185 VAL A C 1
ATOM 1400 O O . VAL A 1 185 ? 9.768 -8.762 -11.160 1.00 98.25 185 VAL A O 1
ATOM 1403 N N . ASP A 1 186 ? 11.625 -9.929 -10.691 1.00 98.00 186 ASP A N 1
ATOM 1404 C CA . ASP A 1 186 ? 11.107 -11.251 -10.994 1.00 98.00 186 ASP A CA 1
ATOM 1405 C C . ASP A 1 186 ? 10.428 -11.845 -9.755 1.00 98.00 186 ASP A C 1
ATOM 1407 O O . ASP A 1 186 ? 11.051 -12.476 -8.900 1.00 98.00 186 ASP A O 1
ATOM 1411 N N . TRP A 1 187 ? 9.110 -11.663 -9.676 1.00 97.62 187 TRP A N 1
ATOM 1412 C CA . TRP A 1 187 ? 8.287 -12.171 -8.578 1.00 97.62 187 TRP A CA 1
ATOM 1413 C C . TRP A 1 187 ? 8.346 -13.694 -8.393 1.00 97.62 187 TRP A C 1
ATOM 1415 O O . TRP A 1 187 ? 7.991 -14.164 -7.317 1.00 97.62 187 TRP A O 1
ATOM 1425 N N . SER A 1 188 ? 8.795 -14.471 -9.389 1.00 97.50 188 SER A N 1
ATOM 1426 C CA . SER A 1 188 ? 8.981 -15.921 -9.227 1.00 97.50 188 SER A CA 1
ATOM 1427 C C . SER A 1 188 ? 10.188 -16.279 -8.352 1.00 97.50 188 SER A C 1
ATOM 1429 O O . SER A 1 188 ? 10.226 -17.367 -7.781 1.00 97.50 188 SER A O 1
ATOM 1431 N N . LYS A 1 189 ? 11.144 -15.353 -8.202 1.00 97.69 189 LYS A N 1
ATOM 1432 C CA . LYS A 1 189 ? 12.348 -15.510 -7.372 1.00 97.69 189 LYS A CA 1
ATOM 1433 C C . LYS A 1 189 ? 12.185 -14.928 -5.964 1.00 97.69 189 LYS A C 1
ATOM 1435 O O . LYS A 1 189 ? 13.025 -15.158 -5.098 1.00 97.69 189 LYS A O 1
ATOM 1440 N N . VAL A 1 190 ? 11.121 -14.161 -5.722 1.00 97.94 190 VAL A N 1
ATOM 1441 C CA . VAL A 1 190 ? 10.877 -13.481 -4.445 1.00 97.94 190 VAL A CA 1
ATOM 1442 C C . VAL A 1 190 ? 10.284 -14.457 -3.429 1.00 97.94 190 VAL A C 1
ATOM 1444 O O . VAL A 1 190 ? 9.166 -14.948 -3.589 1.00 97.94 190 VAL A O 1
ATOM 1447 N N . GLN A 1 191 ? 11.012 -14.694 -2.338 1.00 97.81 191 GLN A N 1
ATOM 1448 C CA . GLN A 1 191 ? 10.532 -15.502 -1.217 1.00 97.81 191 GLN A CA 1
ATOM 1449 C C . GLN A 1 191 ? 9.721 -14.641 -0.246 1.00 97.81 191 GLN A C 1
ATOM 1451 O O . GLN A 1 191 ? 10.262 -13.942 0.609 1.00 97.81 191 GLN A O 1
ATOM 1456 N N . LEU A 1 192 ? 8.402 -14.683 -0.405 1.00 98.12 192 LEU A N 1
ATOM 1457 C CA . LEU A 1 192 ? 7.459 -13.966 0.446 1.00 98.12 192 LEU A CA 1
ATOM 1458 C C . LEU A 1 192 ? 7.214 -14.718 1.760 1.00 98.12 192 LEU A C 1
ATOM 1460 O O . LEU A 1 192 ? 6.893 -15.906 1.754 1.00 98.12 192 LEU A O 1
ATOM 1464 N N . VAL A 1 193 ? 7.280 -13.996 2.877 1.00 98.31 193 VAL A N 1
ATOM 1465 C CA . VAL A 1 193 ? 6.863 -14.465 4.208 1.00 98.31 193 VAL A CA 1
ATOM 1466 C C . VAL A 1 193 ? 5.685 -13.634 4.712 1.00 98.31 193 VAL A C 1
ATOM 1468 O O . VAL A 1 193 ? 5.412 -12.565 4.168 1.00 98.31 193 VAL A O 1
ATOM 1471 N N . SER A 1 194 ? 4.978 -14.102 5.740 1.00 97.94 194 SER A N 1
ATOM 1472 C CA . SER A 1 194 ? 3.856 -13.356 6.323 1.00 97.94 194 SER A CA 1
ATOM 1473 C C . SER A 1 194 ? 4.282 -11.959 6.790 1.00 97.94 194 SER A C 1
ATOM 1475 O O . SER A 1 194 ? 5.316 -11.793 7.442 1.00 97.94 194 SER A O 1
ATOM 1477 N N . ASP A 1 195 ? 3.470 -10.956 6.465 1.00 97.81 195 ASP A N 1
ATOM 1478 C CA . ASP A 1 195 ? 3.616 -9.578 6.929 1.00 97.81 195 ASP A CA 1
ATOM 1479 C C . ASP A 1 195 ? 2.526 -9.287 7.952 1.00 97.81 195 ASP A C 1
ATOM 1481 O O . ASP A 1 195 ? 1.339 -9.356 7.645 1.00 97.81 195 ASP A O 1
ATOM 1485 N N . THR A 1 196 ? 2.930 -8.986 9.179 1.00 95.06 196 THR A N 1
ATOM 1486 C CA . THR A 1 196 ? 2.008 -8.827 10.301 1.00 95.06 196 THR A CA 1
ATOM 1487 C C . THR A 1 196 ? 2.471 -7.711 11.234 1.00 95.06 196 THR A C 1
ATOM 1489 O O . THR A 1 196 ? 3.495 -7.056 11.006 1.00 95.06 196 THR A O 1
ATOM 1492 N N . PHE A 1 197 ? 1.672 -7.446 12.261 1.00 96.06 197 PHE A N 1
ATOM 1493 C CA . PHE A 1 197 ? 1.992 -6.510 13.327 1.00 96.06 197 PHE A CA 1
ATOM 1494 C C . PHE A 1 197 ? 3.253 -6.942 14.099 1.00 96.06 197 PHE A C 1
ATOM 1496 O O . PHE A 1 197 ? 3.733 -8.072 14.009 1.00 96.06 197 PHE A O 1
ATOM 1503 N N . SER A 1 198 ? 3.830 -6.013 14.854 1.00 96.31 198 SER A N 1
ATOM 1504 C CA . SER A 1 198 ? 4.976 -6.298 15.717 1.00 96.31 198 SER A CA 1
ATOM 1505 C C . SER A 1 198 ? 4.507 -7.052 16.965 1.00 96.31 198 SER A C 1
ATOM 1507 O O . SER A 1 198 ? 3.621 -6.538 17.640 1.00 96.31 198 SER A O 1
ATOM 1509 N N . PRO A 1 199 ? 5.125 -8.180 17.360 1.00 94.44 199 PRO A N 1
ATOM 1510 C CA . PRO A 1 199 ? 4.744 -8.892 18.587 1.00 94.44 199 PRO A CA 1
ATOM 1511 C C . PRO A 1 199 ? 4.962 -8.053 19.857 1.00 94.44 199 PRO A C 1
ATOM 1513 O O . PRO A 1 199 ? 4.339 -8.293 20.879 1.00 94.44 199 PRO A O 1
ATOM 1516 N N . GLU A 1 200 ? 5.832 -7.045 19.782 1.00 94.88 200 GLU A N 1
ATOM 1517 C CA . GLU A 1 200 ? 6.087 -6.078 20.858 1.00 94.88 200 GLU A CA 1
ATOM 1518 C C . GLU A 1 200 ? 5.133 -4.866 20.833 1.00 94.88 200 GLU A C 1
ATOM 1520 O O . GLU A 1 200 ? 5.325 -3.910 21.581 1.00 94.88 200 GLU A O 1
ATOM 1525 N N . ALA A 1 201 ? 4.161 -4.827 19.918 1.00 95.88 201 ALA A N 1
ATOM 1526 C CA . ALA A 1 201 ? 3.194 -3.738 19.860 1.00 95.88 201 ALA A CA 1
ATOM 1527 C C . ALA A 1 201 ? 2.217 -3.831 21.041 1.00 95.88 201 ALA A C 1
ATOM 1529 O O . ALA A 1 201 ? 1.683 -4.897 21.323 1.00 95.88 201 ALA A O 1
ATOM 1530 N N . ALA A 1 202 ? 1.932 -2.703 21.700 1.00 95.25 202 ALA A N 1
ATOM 1531 C CA . ALA A 1 202 ? 0.974 -2.652 22.812 1.00 95.25 202 ALA A CA 1
ATOM 1532 C C . ALA A 1 202 ? -0.467 -3.030 22.404 1.00 95.25 202 ALA A C 1
ATOM 1534 O O . ALA A 1 202 ? -1.311 -3.309 23.257 1.00 95.25 202 ALA A O 1
ATOM 1535 N N . TYR A 1 203 ? -0.751 -2.965 21.105 1.00 95.25 203 TYR A N 1
ATOM 1536 C CA . TYR A 1 203 ? -1.968 -3.432 20.463 1.00 95.25 203 TYR A CA 1
ATOM 1537 C C . TYR A 1 203 ? -1.703 -3.632 18.967 1.00 95.25 203 TYR A C 1
ATOM 1539 O O . TYR A 1 203 ? -0.737 -3.107 18.409 1.00 95.25 203 TYR A O 1
ATOM 1547 N N . HIS A 1 204 ? -2.609 -4.323 18.296 1.00 96.94 204 HIS A N 1
ATOM 1548 C CA . HIS A 1 204 ? -2.670 -4.407 16.845 1.00 96.94 204 HIS A CA 1
ATOM 1549 C C . HIS A 1 204 ? -4.097 -4.136 16.365 1.00 96.94 204 HIS A C 1
ATOM 1551 O O . HIS A 1 204 ? -5.015 -3.960 17.168 1.00 96.94 204 HIS A O 1
ATOM 1557 N N . TYR A 1 205 ? -4.283 -4.060 15.053 1.00 96.81 205 TYR A N 1
ATOM 1558 C CA . TYR A 1 205 ? -5.609 -3.993 14.457 1.00 96.81 205 TYR A CA 1
ATOM 1559 C C . TYR A 1 205 ? -5.948 -5.305 13.758 1.00 96.81 205 TYR A C 1
ATOM 1561 O O . TYR A 1 205 ? -5.144 -5.825 12.982 1.00 96.81 205 TYR A O 1
ATOM 1569 N N . ASP A 1 206 ? -7.152 -5.804 14.011 1.00 95.12 206 ASP A N 1
ATOM 1570 C CA . ASP A 1 206 ? -7.730 -6.961 13.343 1.00 95.12 206 ASP A CA 1
ATOM 1571 C C . ASP A 1 206 ? -8.938 -6.565 12.478 1.00 95.12 206 ASP A C 1
ATOM 1573 O O . ASP A 1 206 ? -9.368 -5.405 12.421 1.00 95.12 206 ASP A O 1
ATOM 1577 N N . GLY A 1 207 ? -9.465 -7.553 11.758 1.00 94.50 207 GLY A N 1
ATOM 1578 C CA . GLY A 1 207 ? -10.653 -7.413 10.934 1.00 94.50 207 GLY A CA 1
ATOM 1579 C C . GLY A 1 207 ? -10.363 -7.487 9.443 1.00 94.50 207 GLY A C 1
ATOM 1580 O O . GLY A 1 207 ? -9.303 -7.917 8.983 1.00 94.50 207 GLY A O 1
ATOM 1581 N N . THR A 1 208 ? -11.372 -7.101 8.670 1.00 96.94 208 THR A N 1
ATOM 1582 C CA . THR A 1 208 ? -11.399 -7.308 7.228 1.00 96.94 208 THR A CA 1
ATOM 1583 C C . THR A 1 208 ? -11.656 -5.999 6.501 1.00 96.94 208 THR A C 1
ATOM 1585 O O . THR A 1 208 ? -12.617 -5.286 6.793 1.00 96.94 208 THR A O 1
ATOM 1588 N N . LEU A 1 209 ? -10.833 -5.721 5.494 1.00 98.69 209 LEU A N 1
ATOM 1589 C CA . LEU A 1 209 ? -11.051 -4.639 4.544 1.00 98.69 209 LEU A CA 1
ATOM 1590 C C . LEU A 1 209 ? -11.609 -5.199 3.240 1.00 98.69 209 LEU A C 1
ATOM 1592 O O . LEU A 1 209 ? -11.139 -6.205 2.719 1.00 98.69 209 LEU A O 1
ATOM 1596 N N . LYS A 1 210 ? -12.603 -4.527 2.675 1.00 98.69 210 LYS A N 1
ATOM 1597 C CA . LYS A 1 210 ? -13.152 -4.861 1.366 1.00 98.69 210 LYS A CA 1
ATOM 1598 C C . LYS A 1 210 ? -12.308 -4.208 0.283 1.00 98.69 210 LYS A C 1
ATOM 1600 O O . LYS A 1 210 ? -12.311 -2.985 0.180 1.00 98.69 210 LYS A O 1
ATOM 1605 N N . PHE A 1 211 ? -11.620 -5.008 -0.525 1.00 98.81 211 PHE A N 1
ATOM 1606 C CA . PHE A 1 211 ? -10.924 -4.540 -1.719 1.00 98.81 211 PHE A CA 1
ATOM 1607 C C . PHE A 1 211 ? -11.819 -4.777 -2.933 1.00 98.81 211 PHE A C 1
ATOM 1609 O O . PHE A 1 211 ? -12.450 -5.825 -3.081 1.00 98.81 211 PHE A O 1
ATOM 1616 N N . THR A 1 212 ? -11.853 -3.801 -3.830 1.00 98.62 212 THR A N 1
ATOM 1617 C CA . THR A 1 212 ? -12.464 -3.941 -5.152 1.00 98.62 212 THR A CA 1
ATOM 1618 C C . THR A 1 212 ? -11.542 -3.331 -6.189 1.00 98.62 212 THR A C 1
ATOM 1620 O O . THR A 1 212 ? -10.903 -2.312 -5.931 1.00 98.62 212 THR A O 1
ATOM 1623 N N . PHE A 1 213 ? -11.460 -3.960 -7.358 1.00 98.69 213 PHE A N 1
ATOM 1624 C CA . PHE A 1 213 ? -10.644 -3.469 -8.455 1.00 98.69 213 PHE A CA 1
ATOM 1625 C C . PHE A 1 213 ? -11.455 -3.463 -9.744 1.00 98.69 213 PHE A C 1
ATOM 1627 O O . PHE A 1 213 ? -11.920 -4.504 -10.200 1.00 98.69 213 PHE A O 1
ATOM 1634 N N . LYS A 1 214 ? -11.669 -2.276 -10.315 1.00 97.94 214 LYS A N 1
ATOM 1635 C CA . LYS A 1 214 ? -12.432 -2.108 -11.556 1.00 97.94 214 LYS A CA 1
ATOM 1636 C C . LYS A 1 214 ? -11.926 -0.894 -12.317 1.00 97.94 214 LYS A C 1
ATOM 1638 O O . LYS A 1 214 ? -11.722 0.158 -11.725 1.00 97.94 214 LYS A O 1
ATOM 1643 N N . ASN A 1 215 ? -11.771 -1.019 -13.636 1.00 97.31 215 ASN A N 1
ATOM 1644 C CA . ASN A 1 215 ? -11.337 0.076 -14.514 1.00 97.31 215 ASN A CA 1
ATOM 1645 C C . ASN A 1 215 ? -10.041 0.757 -14.024 1.00 97.31 215 ASN A C 1
ATOM 1647 O O . ASN A 1 215 ? -9.949 1.983 -14.014 1.00 97.31 215 ASN A O 1
ATOM 1651 N N . ASN A 1 216 ? -9.062 -0.042 -13.584 1.00 98.38 216 ASN A N 1
ATOM 1652 C CA . ASN A 1 216 ? -7.797 0.410 -12.990 1.00 98.38 216 ASN A CA 1
ATOM 1653 C C . ASN A 1 216 ? -7.928 1.198 -11.677 1.00 98.38 216 ASN A C 1
ATOM 1655 O O . ASN A 1 216 ? -6.967 1.831 -11.246 1.00 98.38 216 ASN A O 1
ATOM 1659 N N . VAL A 1 217 ? -9.089 1.161 -11.026 1.00 98.69 217 VAL A N 1
ATOM 1660 C CA . VAL A 1 217 ? -9.310 1.795 -9.727 1.00 98.69 217 VAL A CA 1
ATOM 1661 C C . VAL A 1 217 ? -9.362 0.725 -8.647 1.00 98.69 217 VAL A C 1
ATOM 1663 O O . VAL A 1 217 ? -10.235 -0.143 -8.681 1.00 98.69 217 VAL A O 1
ATOM 1666 N N . LEU A 1 218 ? -8.430 0.805 -7.697 1.00 98.88 218 LEU A N 1
ATOM 1667 C CA . LEU A 1 218 ? -8.459 0.069 -6.440 1.00 98.88 218 LEU A CA 1
ATOM 1668 C C . LEU A 1 218 ? -9.236 0.889 -5.408 1.00 98.88 218 LEU A C 1
ATOM 1670 O O . LEU A 1 218 ? -8.886 2.036 -5.125 1.00 98.88 218 LEU A O 1
ATOM 1674 N N . SER A 1 219 ? -10.263 0.283 -4.825 1.00 98.81 219 SER A N 1
ATOM 1675 C CA . SER A 1 219 ? -11.005 0.844 -3.699 1.00 98.81 219 SER A CA 1
ATOM 1676 C C . SER A 1 219 ? -10.906 -0.078 -2.494 1.00 98.81 219 SER A C 1
ATOM 1678 O O . SER A 1 219 ? -11.073 -1.292 -2.634 1.00 98.81 219 SER A O 1
ATOM 1680 N N . ILE A 1 220 ? -10.638 0.505 -1.325 1.00 98.88 220 ILE A N 1
ATOM 1681 C CA . ILE A 1 220 ? -10.508 -0.216 -0.056 1.00 98.88 220 ILE A CA 1
ATOM 1682 C C . ILE A 1 220 ? -11.421 0.445 0.968 1.00 98.88 220 ILE A C 1
ATOM 1684 O O . ILE A 1 220 ? -11.300 1.638 1.232 1.00 98.88 220 ILE A O 1
ATOM 1688 N N . THR A 1 221 ? -12.326 -0.325 1.560 1.00 98.62 221 THR A N 1
ATOM 1689 C CA . THR A 1 221 ? -13.237 0.182 2.594 1.00 98.62 221 THR A CA 1
ATOM 1690 C C . THR A 1 221 ? -13.377 -0.813 3.727 1.00 98.62 221 THR A C 1
ATOM 1692 O O . THR A 1 221 ? -13.462 -2.014 3.476 1.00 98.62 221 THR A O 1
ATOM 1695 N N . GLY A 1 222 ? -13.486 -0.345 4.962 1.00 97.12 222 GLY A N 1
ATOM 1696 C CA . GLY A 1 222 ? -13.802 -1.223 6.083 1.00 97.12 222 GLY A CA 1
ATOM 1697 C C . GLY A 1 222 ? -13.542 -0.580 7.431 1.00 97.12 222 GLY A C 1
ATOM 1698 O O . GLY A 1 222 ? -13.139 0.581 7.514 1.00 97.12 222 GLY A O 1
ATOM 1699 N N . THR A 1 223 ? -13.775 -1.365 8.474 1.00 96.19 223 THR A N 1
ATOM 1700 C CA . THR A 1 223 ? -13.481 -0.994 9.855 1.00 96.19 223 THR A CA 1
ATOM 1701 C C . THR A 1 223 ? -12.526 -2.025 10.428 1.00 96.19 223 THR A C 1
ATOM 1703 O O . THR A 1 223 ? -12.803 -3.222 10.368 1.00 96.19 223 THR A O 1
ATOM 1706 N N . LEU A 1 224 ? -11.418 -1.549 10.976 1.00 96.50 224 LEU A N 1
ATOM 1707 C CA . LEU A 1 224 ? -10.474 -2.341 11.742 1.00 96.50 224 LEU A CA 1
ATOM 1708 C C . LEU A 1 224 ? -10.750 -2.153 13.224 1.00 96.50 224 LEU A C 1
ATOM 1710 O O . LEU A 1 224 ? -11.032 -1.033 13.657 1.00 96.50 224 LEU A O 1
ATOM 1714 N N . LYS A 1 225 ? -10.641 -3.227 13.997 1.00 95.19 225 LYS A N 1
ATOM 1715 C CA . LYS A 1 225 ? -10.845 -3.171 15.442 1.00 95.19 225 LYS A CA 1
ATOM 1716 C C . LYS A 1 225 ? -9.515 -3.286 16.147 1.00 95.19 225 LYS A C 1
ATOM 1718 O O . LYS A 1 225 ? -8.635 -4.028 15.721 1.00 95.19 225 LYS A O 1
ATOM 1723 N N . ARG A 1 226 ? -9.352 -2.517 17.217 1.00 93.81 226 ARG A N 1
ATOM 1724 C CA . ARG A 1 226 ? -8.142 -2.593 18.032 1.00 93.81 226 ARG A CA 1
ATOM 1725 C C . ARG A 1 226 ? -8.199 -3.840 18.910 1.00 93.81 226 ARG A C 1
ATOM 1727 O O . ARG A 1 226 ? -9.161 -4.018 19.654 1.00 93.81 226 ARG A O 1
ATOM 1734 N N . SER A 1 227 ? -7.142 -4.636 18.871 1.00 91.94 227 SER A N 1
ATOM 1735 C CA . SER A 1 227 ? -6.970 -5.865 19.641 1.00 91.94 227 SER A CA 1
ATOM 1736 C C . SER A 1 227 ? -5.657 -5.822 20.423 1.00 91.94 227 SER A C 1
ATOM 1738 O O . SER A 1 227 ? -4.713 -5.146 20.011 1.00 91.94 227 SER A O 1
ATOM 1740 N N . LYS A 1 228 ? -5.614 -6.473 21.587 1.00 82.94 228 LYS A N 1
ATOM 1741 C CA . LYS A 1 228 ?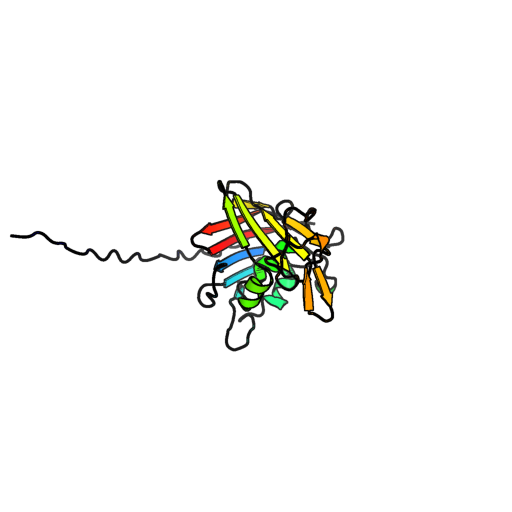 -4.422 -6.535 22.446 1.00 82.94 228 LYS A CA 1
ATOM 1742 C C . LYS A 1 228 ? -3.698 -7.852 22.239 1.00 82.94 228 LYS A C 1
ATOM 1744 O O . LYS A 1 228 ? -4.389 -8.890 22.271 1.00 82.94 228 LYS A O 1
#

pLDDT: mean 90.4, std 17.52, range [34.59, 98.94]

Foldseek 3Di:
DDDDDDDPPPPPPPPPPPPPCDFDQDQAKKWWWFKDQLPDDDQPPGWTWMDGGPDDIDTWAADPVVQFIPRRCVPPVLPAQAFPPSVVVQGQFFPQVVVVRCCRGGDSVQSQQQVWDWDDDQQKIWTWGHDQQKIKIFIAPNVQKTWRAFRIKIFHNQWDQDPNQTFGDPQQAADVGGRSGNVRGNPVSGDIDGTGTHPPHPWHWTDIWRWDADPSMTIITDMIDIGD